Protein AF-A0A9X5B693-F1 (afdb_monomer)

Foldseek 3Di:
DDDPPDDDPVVPDDPDDPPPDPCVLVVVLVVLVVVLVVVVVVVVPDDVVCCVVVPVVVVVSVVSVVVSVCSNVVVVVVVVVVVVVCVVVVVVVVVVVVVVVVVVVVVVVVDDDDDDDDDDDDDDDDDPPPADDLVNLCVLLVHDPPDDLVSLVVSLVVVLVCQPVVNVHDPVSNVSSVRSSVNNVVVVD

Radius of gyration: 33.6 Å; Cα contacts (8 Å, |Δi|>4): 85; chains: 1; bounding box: 75×39×112 Å

Sequence (189 aa):
MADWVGLPRSVLRPPVWPQNGNPMHLILGLVLTVLLFLLLRQWARLDPAEKRKGLFWGVAVAVGALCTLLVVTGRLHVIGGLLAALVPFAHRGWRAFQLWLLWRRIRNAGGGADSGQEYDSGQQAPPSSGRMDPEQARDVLNLPVDAGRDEIVKAHRRLIQKVHPDHGGSDELAARVNEAKEVLLKTLR

Structure (mmCIF, N/CA/C/O backbone):
data_AF-A0A9X5B693-F1
#
_entry.id   AF-A0A9X5B693-F1
#
loop_
_atom_site.group_PDB
_atom_site.id
_atom_site.type_symbol
_atom_site.label_atom_id
_atom_site.label_alt_id
_atom_site.label_comp_id
_atom_site.label_asym_id
_atom_site.label_entity_id
_atom_site.label_seq_id
_atom_site.pdbx_PDB_ins_code
_atom_site.Cartn_x
_atom_site.Cartn_y
_atom_site.Cartn_z
_atom_site.occupancy
_atom_site.B_iso_or_equiv
_atom_site.auth_seq_id
_atom_site.auth_comp_id
_atom_site.auth_asym_id
_atom_site.auth_atom_id
_atom_site.pdbx_PDB_model_num
ATOM 1 N N . MET A 1 1 ? 34.858 -11.257 -83.495 1.00 44.56 1 MET A N 1
ATOM 2 C CA . MET A 1 1 ? 34.836 -12.078 -82.267 1.00 44.56 1 MET A CA 1
ATOM 3 C C . MET A 1 1 ? 35.884 -11.482 -81.349 1.00 44.56 1 MET A C 1
ATOM 5 O O . MET A 1 1 ? 37.052 -11.580 -81.676 1.00 44.56 1 MET A O 1
ATOM 9 N N . ALA A 1 2 ? 35.459 -10.703 -80.353 1.00 49.5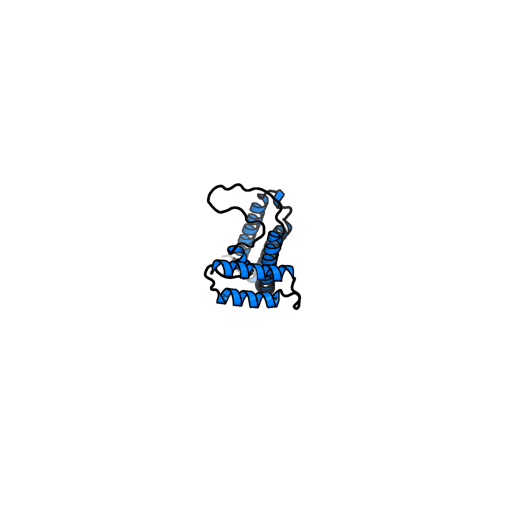6 2 ALA A N 1
ATOM 10 C CA . ALA A 1 2 ? 36.353 -10.009 -79.428 1.00 49.56 2 ALA A CA 1
ATOM 11 C C . ALA A 1 2 ? 36.372 -10.765 -78.098 1.00 49.56 2 ALA A C 1
ATOM 13 O O . ALA A 1 2 ? 35.317 -11.090 -77.550 1.00 49.56 2 ALA A O 1
ATOM 14 N N . ASP A 1 3 ? 37.578 -11.049 -77.626 1.00 50.94 3 ASP A N 1
ATOM 15 C CA . ASP A 1 3 ? 37.864 -11.856 -76.451 1.00 50.94 3 ASP A CA 1
ATOM 16 C C . ASP A 1 3 ? 37.601 -11.041 -75.176 1.00 50.94 3 ASP A C 1
ATOM 18 O O . ASP A 1 3 ? 38.427 -10.255 -74.722 1.00 50.94 3 ASP A O 1
ATOM 22 N N . TRP A 1 4 ? 36.423 -11.227 -74.579 1.00 54.75 4 TRP A N 1
ATOM 23 C CA . TRP A 1 4 ? 36.014 -10.601 -73.311 1.00 54.75 4 TRP A CA 1
ATOM 24 C C . TRP A 1 4 ? 36.562 -11.320 -72.058 1.00 54.75 4 TRP A C 1
ATOM 26 O O . TRP A 1 4 ? 36.020 -11.179 -70.962 1.00 54.75 4 TRP A O 1
ATOM 36 N N . VAL A 1 5 ? 37.628 -12.117 -72.182 1.00 64.69 5 VAL A N 1
ATOM 37 C CA . VAL A 1 5 ? 38.104 -13.021 -71.117 1.00 64.69 5 VAL A CA 1
ATOM 38 C C . VAL A 1 5 ? 39.459 -12.554 -70.584 1.00 64.69 5 VAL A C 1
ATOM 40 O O . VAL A 1 5 ? 40.496 -13.133 -70.884 1.00 64.69 5 VAL A O 1
ATOM 43 N N . GLY A 1 6 ? 39.453 -11.483 -69.787 1.00 67.81 6 GLY A N 1
ATOM 44 C CA . GLY A 1 6 ? 40.683 -10.940 -69.191 1.00 67.81 6 GLY A CA 1
ATOM 45 C C . GLY A 1 6 ? 40.538 -10.288 -67.816 1.00 67.81 6 GLY A C 1
ATOM 46 O O . GLY A 1 6 ? 41.528 -9.806 -67.275 1.00 67.81 6 GLY A O 1
ATOM 47 N N . LEU A 1 7 ? 39.341 -10.261 -67.219 1.00 65.88 7 LEU A N 1
ATOM 48 C CA . LEU A 1 7 ? 39.163 -9.669 -65.891 1.00 65.88 7 LEU A CA 1
ATOM 49 C C . LEU A 1 7 ? 39.317 -10.733 -64.790 1.00 65.88 7 LEU A C 1
ATOM 51 O O . LEU A 1 7 ? 38.683 -11.792 -64.869 1.00 65.88 7 LEU A O 1
ATOM 55 N N . PRO A 1 8 ? 40.133 -10.482 -63.746 1.00 65.56 8 PRO A N 1
ATOM 56 C CA . PRO A 1 8 ? 40.279 -11.409 -62.635 1.00 65.56 8 PRO A CA 1
ATOM 57 C C . PRO A 1 8 ? 38.924 -11.599 -61.942 1.00 65.56 8 PRO A C 1
ATOM 59 O O . PRO A 1 8 ? 38.253 -10.637 -61.564 1.00 65.56 8 PRO A O 1
ATOM 62 N N . ARG A 1 9 ? 38.524 -12.863 -61.742 1.00 61.50 9 ARG A N 1
ATOM 63 C CA . ARG A 1 9 ? 37.230 -13.267 -61.145 1.00 61.50 9 ARG A CA 1
ATOM 64 C C . ARG A 1 9 ? 36.970 -12.689 -59.741 1.00 61.50 9 ARG A C 1
ATOM 66 O O . ARG A 1 9 ? 35.868 -12.821 -59.221 1.00 61.50 9 ARG A O 1
ATOM 73 N N . SER A 1 10 ? 37.959 -12.048 -59.121 1.00 63.62 10 SER A N 1
ATOM 74 C CA . SER A 1 10 ? 37.833 -11.346 -57.843 1.00 63.62 10 SER A CA 1
ATOM 75 C C . SER A 1 10 ? 36.996 -10.065 -57.914 1.00 63.62 10 SER A C 1
ATOM 77 O O . SER A 1 10 ? 36.488 -9.647 -56.877 1.00 63.62 10 SER A O 1
ATOM 79 N N . VAL A 1 11 ? 36.814 -9.467 -59.098 1.00 63.94 11 VAL A N 1
ATOM 80 C CA . VAL A 1 11 ? 36.101 -8.184 -59.269 1.00 63.94 11 VAL A CA 1
ATOM 81 C C . VAL A 1 11 ? 34.573 -8.357 -59.324 1.00 63.94 11 VAL A C 1
ATOM 83 O O . VAL A 1 11 ? 33.837 -7.416 -59.053 1.00 63.94 11 VAL A O 1
ATOM 86 N N . LEU A 1 12 ? 34.072 -9.568 -59.590 1.00 67.50 12 LEU A N 1
ATOM 87 C CA . LEU A 1 12 ? 32.635 -9.863 -59.721 1.00 67.50 12 LEU A CA 1
ATOM 88 C C . LEU A 1 12 ? 32.006 -10.456 -58.448 1.00 67.50 12 LEU A C 1
ATOM 90 O O . LEU A 1 12 ? 31.060 -11.239 -58.534 1.00 67.50 12 LEU A O 1
ATOM 94 N N . ARG A 1 13 ? 32.513 -10.130 -57.252 1.00 68.69 13 ARG A N 1
ATOM 95 C CA . ARG A 1 13 ? 31.787 -10.490 -56.024 1.00 68.69 13 ARG A CA 1
ATOM 96 C C . ARG A 1 13 ? 30.722 -9.426 -55.753 1.00 68.69 13 ARG A C 1
ATOM 98 O O . ARG A 1 13 ? 31.098 -8.276 -55.523 1.00 68.69 13 ARG A O 1
ATOM 105 N N . PRO A 1 14 ? 29.420 -9.765 -55.767 1.00 72.38 14 PRO A N 1
ATOM 106 C CA . PRO A 1 14 ? 28.399 -8.816 -55.350 1.00 72.38 14 PRO A CA 1
ATOM 107 C C . PRO A 1 14 ? 28.660 -8.391 -53.895 1.00 72.38 14 PRO A C 1
ATOM 109 O O . PRO A 1 14 ? 29.156 -9.204 -53.105 1.00 72.38 14 PRO A O 1
ATOM 112 N N . PRO A 1 15 ? 28.350 -7.137 -53.522 1.00 74.00 15 PRO A N 1
ATOM 113 C CA . PRO A 1 15 ? 28.493 -6.685 -52.145 1.00 74.00 15 PRO A CA 1
ATOM 114 C C . PRO A 1 15 ? 27.651 -7.578 -51.226 1.00 74.00 15 PRO A C 1
ATOM 116 O O . PRO A 1 15 ? 26.437 -7.699 -51.390 1.00 74.00 15 PRO A O 1
ATOM 119 N N . VAL A 1 16 ? 28.313 -8.239 -50.274 1.00 68.81 16 VAL A N 1
ATOM 120 C CA . VAL A 1 16 ? 27.661 -9.076 -49.262 1.00 68.81 16 VAL A CA 1
ATOM 121 C C . VAL A 1 16 ? 27.072 -8.134 -48.217 1.00 68.81 16 VAL A C 1
ATOM 123 O O . VAL A 1 16 ? 27.781 -7.636 -47.344 1.00 68.81 16 VAL A O 1
ATOM 126 N N . TRP A 1 17 ? 25.783 -7.822 -48.343 1.00 61.44 17 TRP A N 1
ATOM 127 C CA . TRP A 1 17 ? 25.080 -7.044 -47.329 1.00 61.44 17 TRP A CA 1
ATOM 128 C C . TRP A 1 17 ? 25.024 -7.859 -46.029 1.00 61.44 17 TRP A C 1
ATOM 130 O O . TRP A 1 17 ? 24.651 -9.034 -46.076 1.00 61.44 17 TRP A O 1
ATOM 140 N N . PRO A 1 18 ? 25.394 -7.286 -44.871 1.00 62.03 18 PRO A N 1
ATOM 141 C CA . PRO A 1 18 ? 25.328 -7.995 -43.601 1.00 62.03 18 PRO A CA 1
ATOM 142 C C . PRO A 1 18 ? 23.874 -8.389 -43.310 1.00 62.03 18 PRO A C 1
ATOM 144 O O . PRO A 1 18 ? 23.033 -7.546 -43.017 1.00 62.03 18 PRO A O 1
ATOM 147 N N . GLN A 1 19 ? 23.577 -9.686 -43.387 1.00 61.31 19 GLN A N 1
ATOM 148 C CA . GLN A 1 19 ? 22.233 -10.258 -43.227 1.00 61.31 19 GLN A CA 1
ATOM 149 C C . GLN A 1 19 ? 21.885 -10.540 -41.748 1.00 61.31 19 GLN A C 1
ATOM 151 O O . GLN A 1 19 ? 20.956 -11.281 -41.446 1.00 61.31 19 GLN A O 1
ATOM 156 N N . ASN A 1 20 ? 22.643 -9.952 -40.814 1.00 52.09 20 ASN A N 1
ATOM 157 C CA . ASN A 1 20 ? 22.688 -10.352 -39.401 1.00 52.09 20 ASN A CA 1
ATOM 158 C C . ASN A 1 20 ? 21.930 -9.393 -38.465 1.00 52.09 20 ASN A C 1
ATOM 160 O O . ASN A 1 20 ? 22.192 -9.365 -37.265 1.00 52.09 20 ASN A O 1
ATOM 164 N N . GLY A 1 21 ? 21.021 -8.577 -38.993 1.00 58.94 21 GLY A N 1
ATOM 165 C CA . GLY A 1 21 ? 20.055 -7.837 -38.185 1.00 58.94 21 GLY A CA 1
ATOM 166 C C . GLY A 1 21 ? 18.678 -8.417 -38.452 1.00 58.94 21 GLY A C 1
ATOM 167 O O . GLY A 1 21 ? 18.158 -8.221 -39.548 1.00 58.94 21 GLY A O 1
ATOM 168 N N . ASN A 1 22 ? 18.075 -9.134 -37.497 1.00 68.25 22 ASN A N 1
ATOM 169 C CA . ASN A 1 22 ? 16.685 -9.554 -37.665 1.00 68.25 22 ASN A CA 1
ATOM 170 C C . ASN A 1 22 ? 15.841 -8.271 -37.796 1.00 68.25 22 ASN A C 1
ATOM 172 O O . ASN A 1 22 ? 15.755 -7.489 -36.848 1.00 68.25 22 ASN A O 1
ATOM 176 N N . PRO A 1 23 ? 15.164 -8.029 -38.928 1.00 65.25 23 PRO A N 1
ATOM 177 C CA . PRO A 1 23 ? 14.451 -6.768 -39.164 1.00 65.25 23 PRO A CA 1
ATOM 178 C C . PRO A 1 23 ? 13.359 -6.501 -38.114 1.00 65.25 23 PRO A C 1
ATOM 180 O O . PRO A 1 23 ? 12.937 -5.366 -37.910 1.00 65.25 23 PRO A O 1
ATOM 183 N N . MET A 1 24 ? 12.955 -7.540 -37.378 1.00 68.06 24 MET A N 1
ATOM 184 C CA . MET A 1 24 ? 12.029 -7.462 -36.255 1.00 68.06 24 MET A CA 1
ATOM 185 C C . MET A 1 24 ? 12.467 -6.496 -35.147 1.00 68.06 24 MET A C 1
ATOM 187 O O . MET A 1 24 ? 11.608 -5.816 -34.596 1.00 68.06 24 MET A O 1
ATOM 191 N N . HIS A 1 25 ? 13.762 -6.365 -34.831 1.00 67.94 25 HIS A N 1
ATOM 192 C CA . HIS A 1 25 ? 14.193 -5.398 -33.807 1.00 67.94 25 HIS A CA 1
ATOM 193 C C . HIS A 1 25 ? 14.132 -3.948 -34.294 1.00 67.94 25 HIS A C 1
ATOM 195 O O . HIS A 1 25 ? 13.891 -3.054 -33.486 1.00 67.94 25 HIS A O 1
ATOM 201 N N . LEU A 1 26 ? 14.281 -3.710 -35.601 1.00 72.00 26 LEU A N 1
ATOM 202 C CA . LEU A 1 26 ? 14.110 -2.378 -36.189 1.00 72.00 26 LEU A CA 1
ATOM 203 C C . LEU A 1 26 ? 12.641 -1.947 -36.139 1.00 72.00 26 LEU A C 1
ATOM 205 O O . LEU A 1 26 ? 12.342 -0.816 -35.765 1.00 72.00 26 LEU A O 1
ATOM 209 N N . ILE A 1 27 ? 11.725 -2.872 -36.438 1.00 77.50 27 ILE A N 1
ATOM 210 C CA . ILE A 1 27 ? 10.280 -2.633 -36.345 1.00 77.50 27 ILE A CA 1
ATOM 211 C C . ILE A 1 27 ? 9.874 -2.416 -34.884 1.00 77.50 27 ILE A C 1
ATOM 213 O O . ILE A 1 27 ? 9.169 -1.457 -34.580 1.00 77.50 27 ILE A O 1
ATOM 217 N N . LEU A 1 28 ? 10.358 -3.256 -33.963 1.00 69.44 28 LEU A N 1
ATOM 218 C CA . LEU A 1 28 ? 10.063 -3.126 -32.535 1.00 69.44 28 LEU A CA 1
ATOM 219 C C . LEU A 1 28 ? 10.605 -1.808 -31.964 1.00 69.44 28 LEU A C 1
ATOM 221 O O . LEU A 1 28 ? 9.896 -1.129 -31.225 1.00 69.44 28 LEU A O 1
ATOM 225 N N . GLY A 1 29 ? 11.826 -1.421 -32.348 1.00 70.50 29 GLY A N 1
ATOM 226 C CA . GLY A 1 29 ? 12.432 -0.143 -31.979 1.00 70.50 29 GLY A CA 1
ATOM 227 C C . GLY A 1 29 ? 11.610 1.043 -32.480 1.00 70.50 29 GLY A C 1
ATOM 228 O O . GLY A 1 29 ? 11.259 1.911 -31.686 1.00 70.50 29 GLY A O 1
ATOM 229 N N . LEU A 1 30 ? 11.220 1.035 -33.759 1.00 81.25 30 LEU A N 1
ATOM 230 C CA . LEU A 1 30 ? 10.390 2.080 -34.361 1.00 81.25 30 LEU A CA 1
ATOM 231 C C . LEU A 1 30 ? 9.031 2.209 -33.659 1.00 81.25 30 LEU A C 1
ATOM 233 O O . LEU A 1 30 ? 8.621 3.316 -33.312 1.00 81.25 30 LEU A O 1
ATOM 237 N N . VAL A 1 31 ? 8.349 1.089 -33.407 1.00 78.31 31 VAL A N 1
ATOM 238 C CA . VAL A 1 31 ? 7.054 1.066 -32.709 1.00 78.31 31 VAL A CA 1
ATOM 239 C C . VAL A 1 31 ? 7.186 1.638 -31.298 1.00 78.31 31 VAL A C 1
ATOM 241 O O . VAL A 1 31 ? 6.355 2.450 -30.894 1.00 78.31 31 VAL A O 1
ATOM 244 N N . LEU A 1 32 ? 8.243 1.287 -30.562 1.00 71.25 32 LEU A N 1
ATOM 245 C CA . LEU A 1 32 ? 8.476 1.813 -29.216 1.00 71.25 32 LEU A CA 1
ATOM 246 C C . LEU A 1 32 ? 8.811 3.309 -29.225 1.00 71.25 32 LEU A C 1
ATOM 248 O O . LEU A 1 32 ? 8.329 4.046 -28.369 1.00 71.25 32 LEU A O 1
ATOM 252 N N . THR A 1 33 ? 9.593 3.776 -30.201 1.00 74.94 33 THR A N 1
ATOM 253 C CA . THR A 1 33 ? 9.884 5.205 -30.379 1.00 74.94 33 THR A CA 1
ATOM 254 C C . THR A 1 33 ? 8.610 5.992 -30.674 1.00 74.94 33 THR A C 1
ATOM 256 O O . THR A 1 33 ? 8.391 7.044 -30.076 1.00 74.94 33 THR A O 1
ATOM 259 N N . VAL A 1 34 ? 7.737 5.472 -31.541 1.00 80.50 34 VAL A N 1
ATOM 260 C CA . VAL A 1 34 ? 6.431 6.082 -31.823 1.00 80.50 34 VAL A CA 1
ATOM 261 C C . VAL A 1 34 ? 5.549 6.075 -30.572 1.00 80.50 34 VAL A C 1
ATOM 263 O O . VAL A 1 34 ? 4.935 7.092 -30.263 1.00 80.50 34 VAL A O 1
ATOM 266 N N . LEU A 1 35 ? 5.530 4.986 -29.799 1.00 74.25 35 LEU A N 1
ATOM 267 C CA . LEU A 1 35 ? 4.770 4.892 -28.548 1.00 74.25 35 LEU A CA 1
ATOM 268 C C . LEU A 1 35 ? 5.262 5.904 -27.498 1.00 74.25 35 LEU A C 1
ATOM 270 O O . LEU A 1 35 ? 4.452 6.608 -26.897 1.00 74.25 35 LEU A O 1
ATOM 274 N N . LEU A 1 36 ? 6.581 6.030 -27.319 1.00 73.94 36 LEU A N 1
ATOM 275 C CA . LEU A 1 36 ? 7.202 7.019 -26.435 1.00 73.94 36 LEU A CA 1
ATOM 276 C C . LEU A 1 36 ? 6.879 8.446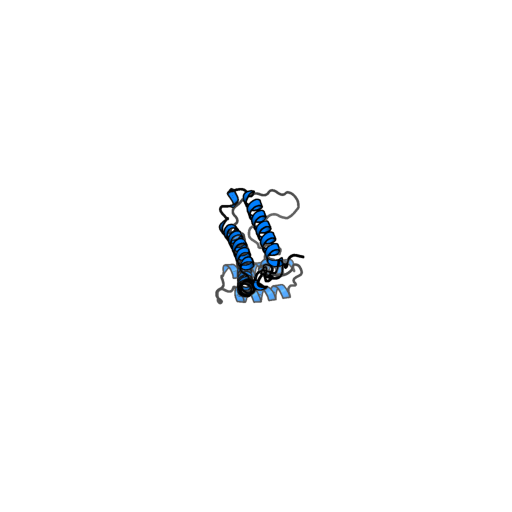 -26.890 1.00 73.94 36 LEU A C 1
ATOM 278 O O . LEU A 1 36 ? 6.521 9.292 -26.072 1.00 73.94 36 LEU A O 1
ATOM 282 N N . PHE A 1 37 ? 6.954 8.710 -28.195 1.00 80.38 37 PHE A N 1
ATOM 283 C CA . PHE A 1 37 ? 6.592 10.000 -28.775 1.00 80.38 37 PHE A CA 1
ATOM 284 C C . PHE A 1 37 ? 5.114 10.339 -28.543 1.00 80.38 37 PHE A C 1
ATOM 286 O O . PHE A 1 37 ? 4.796 11.475 -28.193 1.00 80.38 37 PHE A O 1
ATOM 293 N N . LEU A 1 38 ? 4.204 9.371 -28.682 1.00 79.50 38 LEU A N 1
ATOM 294 C CA . LEU A 1 38 ? 2.778 9.566 -28.405 1.00 79.50 38 LEU A CA 1
ATOM 295 C C . LEU A 1 38 ? 2.514 9.819 -26.917 1.00 79.50 38 LEU A C 1
ATOM 297 O O . LEU A 1 38 ? 1.757 10.734 -26.598 1.00 79.50 38 LEU A O 1
ATOM 301 N N . LEU A 1 39 ? 3.187 9.092 -26.022 1.00 67.88 39 LEU A N 1
ATOM 302 C CA . LEU A 1 39 ? 3.147 9.319 -24.574 1.00 67.88 39 LEU A CA 1
ATOM 303 C C . LEU A 1 39 ? 3.610 10.734 -24.215 1.00 67.88 39 LEU A C 1
ATOM 305 O O . LEU A 1 39 ? 2.888 11.451 -23.526 1.00 67.88 39 LEU A O 1
ATOM 309 N N . LEU A 1 40 ? 4.754 11.175 -24.746 1.00 68.31 40 LEU A N 1
ATOM 310 C CA . LEU A 1 40 ? 5.271 12.538 -24.576 1.00 68.31 40 LEU A CA 1
ATOM 311 C C . LEU A 1 40 ? 4.313 13.593 -25.141 1.00 68.31 40 LEU A C 1
ATOM 313 O O . LEU A 1 40 ? 4.067 14.622 -24.511 1.00 68.31 40 LEU A O 1
ATOM 317 N N . ARG A 1 41 ? 3.737 13.334 -26.318 1.00 74.75 41 ARG A N 1
ATOM 318 C CA . ARG A 1 41 ? 2.786 14.237 -26.976 1.00 74.75 41 ARG A CA 1
ATOM 319 C C . ARG A 1 41 ? 1.476 14.356 -26.205 1.00 74.75 41 ARG A C 1
ATOM 321 O O . ARG A 1 41 ? 0.892 15.436 -26.187 1.00 74.75 41 ARG A O 1
ATOM 328 N N . GLN A 1 42 ? 0.997 13.275 -25.599 1.00 67.75 42 GLN A N 1
ATOM 329 C CA . GLN A 1 42 ? -0.184 13.293 -24.738 1.00 67.75 42 GLN A CA 1
ATOM 330 C C . GLN A 1 42 ? 0.122 14.033 -23.432 1.00 67.75 42 GLN A C 1
ATOM 332 O O . GLN A 1 42 ? -0.701 14.814 -22.963 1.00 67.75 42 GLN A O 1
ATOM 337 N N . TRP A 1 43 ? 1.350 13.895 -22.927 1.00 59.41 43 TRP A N 1
ATOM 338 C CA . TRP A 1 43 ? 1.850 14.624 -21.765 1.00 59.41 43 TRP A CA 1
ATOM 339 C C . TRP A 1 43 ? 1.968 16.133 -21.970 1.00 59.41 43 TRP A C 1
ATOM 341 O O . TRP A 1 43 ? 1.643 16.917 -21.080 1.00 59.41 43 TRP A O 1
ATOM 351 N N . ALA A 1 44 ? 2.373 16.562 -23.164 1.00 62.97 44 ALA A N 1
ATOM 352 C CA . ALA A 1 44 ? 2.445 17.975 -23.518 1.00 62.97 44 ALA A CA 1
ATOM 353 C C . ALA A 1 44 ? 1.073 18.676 -23.495 1.00 62.97 44 ALA A C 1
ATOM 355 O O . ALA A 1 44 ? 1.030 19.897 -23.366 1.00 62.97 44 ALA A O 1
ATOM 356 N N . ARG A 1 45 ? -0.032 17.919 -23.586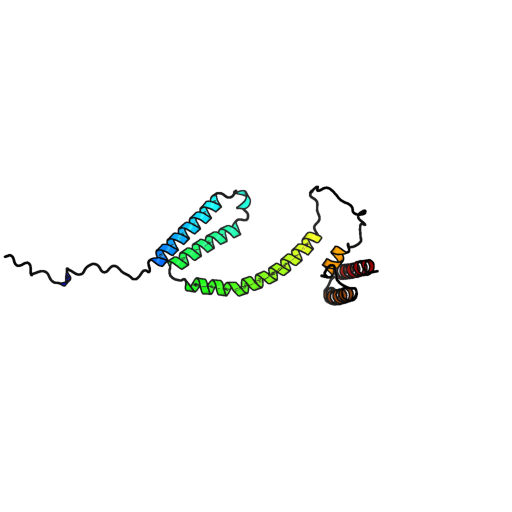 1.00 62.94 45 ARG A N 1
ATOM 357 C CA . ARG A 1 45 ? -1.406 18.443 -23.540 1.00 62.94 45 ARG A CA 1
ATOM 358 C C . ARG A 1 45 ? -2.004 18.507 -22.131 1.00 62.94 45 ARG A C 1
ATOM 360 O O . ARG A 1 45 ? -3.106 19.022 -21.996 1.00 62.94 45 ARG A O 1
ATOM 367 N N . LEU A 1 46 ? -1.323 17.982 -21.108 1.00 55.00 46 LEU A N 1
ATOM 368 C CA . LEU A 1 46 ? -1.794 18.032 -19.720 1.00 55.00 46 LEU A CA 1
ATOM 369 C C . LEU A 1 46 ? -1.397 19.368 -19.065 1.00 55.00 46 LEU A C 1
ATOM 371 O O . LEU A 1 46 ? -0.255 19.827 -19.203 1.00 55.00 46 LEU A O 1
ATOM 375 N N . ASP A 1 47 ? -2.354 19.983 -18.366 1.00 54.09 47 ASP A N 1
ATOM 376 C CA . ASP A 1 47 ? -2.256 21.307 -17.744 1.00 54.09 47 ASP A CA 1
ATOM 377 C C . ASP A 1 47 ? -1.013 21.461 -16.835 1.00 54.09 47 ASP A C 1
ATOM 379 O O . ASP A 1 47 ? -0.685 20.568 -16.042 1.00 54.09 47 ASP A O 1
ATOM 383 N N . PRO A 1 48 ? -0.293 22.601 -16.894 1.00 57.53 48 PRO A N 1
ATOM 384 C CA . PRO A 1 48 ? 0.950 22.819 -16.152 1.00 57.53 48 PRO A CA 1
ATOM 385 C C . PRO A 1 48 ? 0.793 22.836 -14.621 1.00 57.53 48 PRO A C 1
ATOM 387 O O . PRO A 1 48 ? 1.795 22.718 -13.915 1.00 57.53 48 PRO A O 1
ATOM 390 N N . ALA A 1 49 ? -0.433 22.920 -14.097 1.00 55.78 49 ALA A N 1
ATOM 391 C CA . ALA A 1 49 ? -0.712 22.888 -12.662 1.00 55.78 49 ALA A CA 1
ATOM 392 C C . ALA A 1 49 ? -0.460 21.505 -12.015 1.00 55.78 49 ALA A C 1
ATOM 394 O O . ALA A 1 49 ? -0.032 21.445 -10.860 1.00 55.78 49 ALA A O 1
ATOM 395 N N . GLU A 1 50 ? -0.612 20.393 -12.748 1.00 57.19 50 GLU A N 1
ATOM 396 C CA . GLU A 1 50 ? -0.290 19.043 -12.240 1.00 57.19 50 GLU A CA 1
ATOM 397 C C . GLU A 1 50 ? 1.191 18.663 -12.403 1.00 57.19 50 GLU A C 1
ATOM 399 O O . GLU A 1 50 ? 1.697 17.771 -11.711 1.00 57.19 50 GLU A O 1
ATOM 404 N N . LYS A 1 51 ? 1.940 19.394 -13.242 1.00 52.75 51 LYS A N 1
ATOM 405 C CA . LYS A 1 51 ? 3.372 19.151 -13.497 1.00 52.75 51 LYS A CA 1
ATOM 406 C C . LYS A 1 51 ? 4.251 19.348 -12.257 1.00 52.75 51 LYS A C 1
ATOM 408 O O . LYS A 1 51 ? 5.350 18.803 -12.206 1.00 52.75 51 LYS A O 1
ATOM 413 N N . ARG A 1 52 ? 3.776 20.042 -11.211 1.00 50.41 52 ARG A N 1
ATOM 414 C CA . ARG A 1 52 ? 4.512 20.210 -9.937 1.00 50.41 52 ARG A CA 1
ATOM 415 C C . ARG A 1 52 ? 4.557 18.948 -9.066 1.00 50.41 52 ARG A C 1
ATOM 417 O O . ARG A 1 52 ? 5.442 18.838 -8.226 1.00 50.41 52 ARG A O 1
ATOM 424 N N . LYS A 1 53 ? 3.688 17.958 -9.311 1.00 54.00 53 LYS A N 1
ATOM 425 C CA . LYS A 1 53 ? 3.835 16.579 -8.789 1.00 54.00 53 LYS A CA 1
ATOM 426 C C . LYS A 1 53 ? 4.693 15.695 -9.724 1.00 54.00 53 LYS A C 1
ATOM 428 O O . LYS A 1 53 ? 4.772 14.481 -9.550 1.00 54.00 53 LYS A O 1
ATOM 433 N N . GLY A 1 54 ? 5.342 16.303 -10.723 1.00 53.38 54 GLY A N 1
ATOM 434 C CA . GLY A 1 54 ? 5.903 15.683 -11.928 1.00 53.38 54 GLY A CA 1
ATOM 435 C C . GLY A 1 54 ? 7.241 14.960 -11.799 1.00 53.38 54 GLY A C 1
ATOM 436 O O . GLY A 1 54 ? 7.807 14.595 -12.826 1.00 53.38 54 GLY A O 1
ATOM 437 N N . LEU A 1 55 ? 7.736 14.686 -10.587 1.00 60.44 55 LEU A N 1
ATOM 438 C CA . LEU A 1 55 ? 8.892 13.794 -10.435 1.00 60.44 55 LEU A CA 1
ATOM 439 C C . LEU A 1 55 ? 8.522 12.359 -10.830 1.00 60.44 55 LEU A C 1
ATOM 441 O O . LEU A 1 55 ? 9.262 11.708 -11.556 1.00 60.44 55 LEU A O 1
ATOM 445 N N . PHE A 1 56 ? 7.342 11.890 -10.415 1.00 54.41 56 PHE A N 1
ATOM 446 C CA . PHE A 1 56 ? 6.877 10.533 -10.713 1.00 54.41 56 PHE A CA 1
ATOM 447 C C . PHE A 1 56 ? 6.733 10.288 -12.219 1.00 54.41 56 PHE A C 1
ATOM 449 O O . PHE A 1 56 ? 7.178 9.273 -12.749 1.00 54.41 56 PHE A O 1
ATOM 456 N N . TRP A 1 57 ? 6.157 11.253 -12.928 1.00 59.06 57 TRP A N 1
ATOM 457 C CA . TRP A 1 57 ? 5.978 11.148 -14.369 1.00 59.06 57 TRP A CA 1
ATOM 458 C C . TRP A 1 57 ? 7.259 11.416 -15.164 1.00 59.06 57 TRP A C 1
ATOM 460 O O . TRP A 1 57 ? 7.475 10.764 -16.183 1.00 59.06 57 TRP A O 1
ATOM 470 N N . GLY A 1 58 ? 8.146 12.293 -14.680 1.00 68.25 58 GLY A N 1
ATOM 471 C CA . GLY A 1 58 ? 9.496 12.426 -15.232 1.00 68.25 58 GLY A CA 1
ATOM 472 C C . GLY A 1 58 ? 10.279 11.112 -15.135 1.00 68.25 58 GLY A C 1
ATOM 473 O O . GLY A 1 58 ? 10.906 10.698 -16.108 1.00 68.25 58 GLY A O 1
ATOM 474 N N . VAL A 1 59 ? 10.158 10.403 -14.005 1.00 71.62 59 VAL A N 1
ATOM 475 C CA . VAL A 1 59 ? 10.717 9.054 -13.822 1.00 71.62 59 VAL A CA 1
ATOM 476 C C . VAL A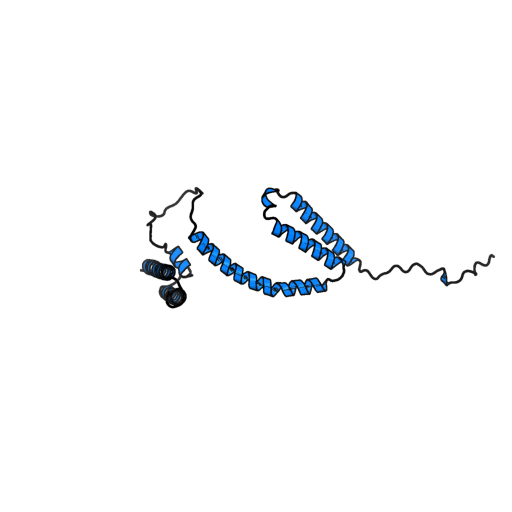 1 59 ? 10.076 8.057 -14.788 1.00 71.62 59 VAL A C 1
ATOM 478 O O . VAL A 1 59 ? 10.801 7.304 -15.428 1.00 71.62 59 VAL A O 1
ATOM 481 N N . ALA A 1 60 ? 8.753 8.072 -14.967 1.00 69.12 60 ALA A N 1
ATOM 482 C CA . ALA A 1 60 ? 8.075 7.170 -15.902 1.00 69.12 60 ALA A CA 1
ATOM 483 C C . ALA A 1 60 ? 8.556 7.351 -17.355 1.00 69.12 60 ALA A C 1
ATOM 485 O O . ALA A 1 60 ? 8.827 6.372 -18.053 1.00 69.12 60 ALA A O 1
ATOM 486 N N . VAL A 1 61 ? 8.730 8.599 -17.795 1.00 72.31 61 VAL A N 1
ATOM 487 C CA . VAL A 1 61 ? 9.257 8.926 -19.128 1.00 72.31 61 VAL A CA 1
ATOM 488 C C . VAL A 1 61 ? 10.723 8.511 -19.266 1.00 72.31 61 VAL A C 1
ATOM 490 O O . VAL A 1 61 ? 11.094 7.899 -20.268 1.00 72.31 61 VAL A O 1
ATOM 493 N N . ALA A 1 62 ? 11.553 8.793 -18.258 1.00 73.50 62 ALA A N 1
ATOM 494 C CA . ALA A 1 62 ? 12.962 8.404 -18.251 1.00 73.50 62 ALA A CA 1
ATOM 495 C C . ALA A 1 62 ? 13.136 6.876 -18.290 1.00 73.50 62 ALA A C 1
ATOM 497 O O . ALA A 1 62 ? 13.972 6.369 -19.036 1.00 73.50 62 ALA A O 1
ATOM 498 N N . VAL A 1 63 ? 12.306 6.136 -17.547 1.00 75.38 63 VAL A N 1
ATOM 499 C CA . VAL A 1 63 ? 12.270 4.667 -17.569 1.00 75.38 63 VAL A CA 1
ATOM 500 C C . VAL A 1 63 ? 11.846 4.158 -18.946 1.00 75.38 63 VAL A C 1
ATOM 502 O O . VAL A 1 63 ? 12.504 3.272 -19.486 1.00 75.38 63 VAL A O 1
ATOM 505 N N . GLY A 1 64 ? 10.819 4.748 -19.566 1.00 75.81 64 GLY A N 1
ATOM 506 C CA . GLY A 1 64 ? 10.403 4.396 -20.929 1.00 75.81 64 GLY A CA 1
ATOM 507 C C . GLY A 1 64 ? 11.507 4.615 -21.973 1.00 75.81 64 GLY A C 1
ATOM 508 O O . GLY A 1 64 ? 11.767 3.742 -22.806 1.00 75.81 64 GLY A O 1
ATOM 509 N N . ALA A 1 65 ? 12.216 5.744 -21.896 1.00 74.94 65 ALA A N 1
ATOM 510 C CA . ALA A 1 65 ? 13.353 6.039 -22.767 1.00 74.94 65 ALA A CA 1
ATOM 511 C C . ALA A 1 65 ? 14.521 5.059 -22.547 1.00 74.94 65 ALA A C 1
ATOM 513 O O . ALA A 1 65 ? 15.086 4.544 -23.513 1.00 74.94 65 ALA A O 1
ATOM 514 N N . LEU A 1 66 ? 14.835 4.736 -21.287 1.00 75.69 66 LEU A N 1
ATOM 515 C CA . LEU A 1 66 ? 15.869 3.765 -20.928 1.00 75.69 66 LEU A CA 1
ATOM 516 C C . LEU A 1 66 ? 15.521 2.360 -21.442 1.00 75.69 66 LEU A C 1
ATOM 518 O O . LEU A 1 66 ? 16.360 1.714 -22.065 1.00 75.69 66 LEU A O 1
ATOM 522 N N . CYS A 1 67 ? 14.278 1.908 -21.268 1.00 72.56 67 CYS A N 1
ATOM 523 C CA . CYS A 1 67 ? 13.805 0.635 -21.816 1.00 72.56 67 CYS A CA 1
ATOM 524 C C . CYS A 1 67 ? 13.939 0.588 -23.343 1.00 72.56 67 CYS A C 1
ATOM 526 O O . CYS A 1 67 ? 14.414 -0.411 -23.880 1.00 72.56 67 CYS A O 1
ATOM 528 N N . THR A 1 68 ? 13.596 1.677 -24.035 1.00 69.81 68 THR A N 1
ATOM 529 C CA . THR A 1 68 ? 13.765 1.787 -25.494 1.00 69.81 68 THR A CA 1
ATOM 530 C C . THR A 1 68 ? 15.232 1.622 -25.898 1.00 69.81 68 THR A C 1
ATOM 532 O O . THR A 1 68 ? 15.547 0.844 -26.796 1.00 69.81 68 THR A O 1
ATOM 535 N N . LEU A 1 69 ? 16.147 2.287 -25.189 1.00 69.88 69 LEU A N 1
ATOM 536 C CA . LEU A 1 69 ? 17.587 2.208 -25.438 1.00 69.88 69 LEU A CA 1
ATOM 537 C C . LEU A 1 69 ? 18.135 0.788 -25.194 1.00 69.88 69 LEU A C 1
ATOM 539 O O . LEU A 1 69 ? 18.924 0.280 -25.994 1.00 69.88 69 LEU A O 1
ATOM 543 N N . LEU A 1 70 ? 17.687 0.103 -24.136 1.00 68.19 70 LEU A N 1
ATOM 544 C CA . LEU A 1 70 ? 18.100 -1.277 -23.840 1.00 68.19 70 LEU A CA 1
ATOM 545 C C . LEU A 1 70 ? 17.613 -2.290 -24.888 1.00 68.19 70 LEU A C 1
ATOM 547 O O . LEU A 1 70 ? 18.326 -3.249 -25.192 1.00 68.19 70 LEU A O 1
ATOM 551 N N . VAL A 1 71 ? 16.423 -2.076 -25.452 1.00 71.19 71 VAL A N 1
ATOM 552 C CA . VAL A 1 71 ? 15.888 -2.899 -26.547 1.00 71.19 71 VAL A CA 1
ATOM 553 C C . VAL A 1 71 ? 16.707 -2.693 -27.823 1.00 71.19 71 VAL A C 1
ATOM 555 O O . VAL A 1 71 ? 17.110 -3.672 -28.448 1.00 71.19 71 VAL A O 1
ATOM 558 N N . VAL A 1 72 ? 17.024 -1.441 -28.174 1.00 70.50 72 VAL A N 1
ATOM 559 C CA . VAL A 1 72 ? 17.820 -1.105 -29.372 1.00 70.50 72 VAL A CA 1
ATOM 560 C C . VAL A 1 72 ? 19.260 -1.625 -29.272 1.00 70.50 72 VAL A C 1
ATOM 562 O O . VAL A 1 72 ? 19.829 -2.055 -30.269 1.00 70.50 72 VAL A O 1
ATOM 565 N N . THR A 1 73 ? 19.844 -1.658 -28.072 1.00 69.81 73 THR A N 1
ATOM 566 C CA . THR A 1 73 ? 21.214 -2.160 -27.838 1.00 69.81 73 THR A CA 1
ATOM 567 C C . THR A 1 73 ? 21.318 -3.690 -27.742 1.00 69.81 73 THR A C 1
ATOM 569 O O . THR A 1 73 ? 22.398 -4.214 -27.470 1.00 69.81 73 THR A O 1
ATOM 572 N N . GLY A 1 74 ? 20.225 -4.433 -27.962 1.00 64.50 74 GLY A N 1
ATOM 573 C CA . GLY A 1 74 ? 20.227 -5.903 -27.995 1.00 64.50 74 GLY A CA 1
ATOM 574 C C . GLY A 1 74 ? 20.369 -6.581 -26.625 1.00 64.50 74 GLY A C 1
ATOM 575 O O . GLY A 1 74 ? 20.521 -7.800 -26.545 1.00 64.50 74 GLY A O 1
ATOM 576 N N . ARG A 1 75 ? 20.281 -5.828 -25.521 1.00 72.25 75 ARG A N 1
ATOM 577 C CA . ARG A 1 75 ? 20.409 -6.327 -24.138 1.00 72.25 75 ARG A CA 1
ATOM 578 C C . ARG A 1 75 ? 19.059 -6.673 -23.497 1.00 72.25 75 ARG A C 1
ATOM 580 O O . ARG A 1 75 ? 18.844 -6.438 -22.310 1.00 72.25 75 ARG A O 1
ATOM 587 N N . LEU A 1 76 ? 18.162 -7.299 -24.262 1.00 59.50 76 LEU A N 1
ATOM 588 C CA . LEU A 1 76 ? 16.816 -7.715 -23.822 1.00 59.50 76 LEU A CA 1
ATOM 589 C C . LEU A 1 76 ? 16.810 -8.548 -22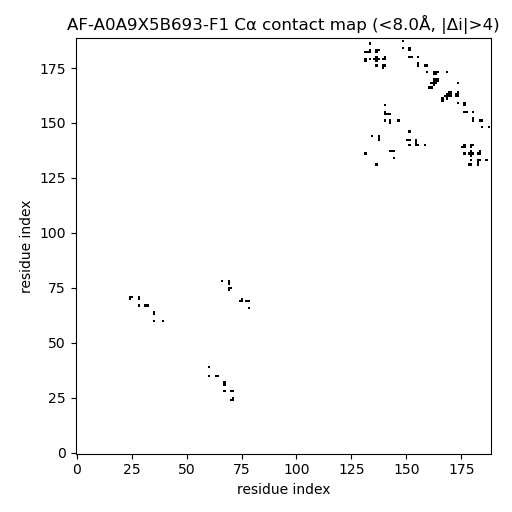.522 1.00 59.50 76 LEU A C 1
ATOM 591 O O . LEU A 1 76 ? 15.915 -8.400 -21.695 1.00 59.50 76 LEU A O 1
ATOM 595 N N . HIS A 1 77 ? 17.843 -9.360 -22.286 1.00 62.09 77 HIS A N 1
ATOM 596 C CA . HIS A 1 77 ? 17.965 -10.198 -21.085 1.00 62.09 77 HIS A CA 1
ATOM 597 C C . HIS A 1 77 ? 18.170 -9.396 -19.790 1.00 62.09 77 HIS A C 1
ATOM 599 O O . HIS A 1 77 ? 17.757 -9.833 -18.716 1.00 62.09 77 HIS A O 1
ATOM 605 N N . VAL A 1 78 ? 18.760 -8.198 -19.880 1.00 67.38 78 VAL A N 1
ATOM 606 C CA . VAL A 1 78 ? 18.962 -7.320 -18.717 1.00 67.38 78 VAL A CA 1
ATOM 607 C C . VAL A 1 78 ? 17.620 -6.793 -18.209 1.00 67.38 78 VAL A C 1
ATOM 609 O O . VAL A 1 78 ? 17.436 -6.656 -17.004 1.00 67.38 78 VAL A O 1
ATOM 612 N N . ILE A 1 79 ? 16.649 -6.579 -19.104 1.00 62.59 79 ILE A N 1
ATOM 613 C CA . ILE A 1 79 ? 15.295 -6.138 -18.746 1.00 62.59 79 ILE A CA 1
ATOM 614 C C . ILE A 1 79 ? 14.576 -7.231 -17.949 1.00 62.59 79 ILE A C 1
ATOM 616 O O . ILE A 1 79 ? 13.995 -6.931 -16.911 1.00 62.59 79 ILE A O 1
ATOM 620 N N . GLY A 1 80 ? 14.676 -8.494 -18.380 1.00 66.06 80 GLY A N 1
ATOM 621 C CA . GLY A 1 80 ? 14.112 -9.634 -17.648 1.00 66.06 80 GLY A CA 1
ATOM 622 C C . GLY A 1 80 ? 14.711 -9.794 -16.247 1.00 66.06 80 GLY A C 1
ATOM 623 O O . GLY A 1 80 ? 13.974 -9.966 -15.278 1.00 66.06 80 GLY A O 1
ATOM 624 N N . GLY A 1 81 ? 16.035 -9.651 -16.121 1.00 73.56 81 GLY A N 1
ATOM 625 C CA . GLY A 1 81 ? 16.723 -9.690 -14.826 1.00 73.56 81 GLY A CA 1
ATOM 626 C C . GLY A 1 81 ? 16.344 -8.530 -13.900 1.00 73.56 81 GLY A C 1
ATOM 627 O O . GLY A 1 81 ? 16.110 -8.740 -12.712 1.00 73.56 81 GLY A O 1
ATOM 628 N N . LEU A 1 82 ? 16.219 -7.314 -14.438 1.00 70.00 82 LEU A N 1
ATOM 629 C CA . LEU A 1 82 ? 15.850 -6.127 -13.664 1.00 70.00 82 LEU A CA 1
ATOM 630 C C . LEU A 1 82 ? 14.387 -6.182 -13.193 1.00 70.00 82 LEU A C 1
ATOM 632 O O . LEU A 1 82 ? 14.102 -5.867 -12.039 1.00 70.00 82 LEU A O 1
ATOM 636 N N . LEU A 1 83 ? 13.468 -6.643 -14.051 1.00 69.94 83 LEU A N 1
ATOM 637 C CA . LEU A 1 83 ? 12.067 -6.875 -13.687 1.00 69.94 83 LEU A CA 1
ATOM 638 C C . LEU A 1 83 ? 11.952 -7.940 -12.595 1.00 69.94 83 LEU A C 1
ATOM 640 O O . LEU A 1 83 ? 11.265 -7.710 -11.603 1.00 69.94 83 LEU A O 1
ATOM 644 N N . ALA A 1 84 ? 12.667 -9.062 -12.728 1.00 71.25 84 ALA A N 1
ATOM 645 C CA . ALA A 1 84 ? 12.691 -10.119 -11.718 1.00 71.25 84 ALA A CA 1
ATOM 646 C C . ALA A 1 84 ? 13.273 -9.635 -10.376 1.00 71.25 84 ALA A C 1
ATOM 648 O O . ALA A 1 84 ? 12.740 -9.969 -9.319 1.00 71.25 84 ALA A O 1
ATOM 649 N N . ALA A 1 85 ? 14.309 -8.791 -10.401 1.00 76.19 85 ALA A N 1
ATOM 650 C CA . ALA A 1 85 ? 14.887 -8.184 -9.201 1.00 76.19 85 ALA A CA 1
ATOM 651 C C . ALA A 1 85 ? 13.942 -7.176 -8.515 1.00 76.19 85 ALA A C 1
ATOM 653 O O . ALA A 1 85 ? 14.010 -6.988 -7.299 1.00 76.19 85 ALA A O 1
ATOM 654 N N . LEU A 1 86 ? 13.024 -6.562 -9.267 1.00 74.88 86 LEU A N 1
ATOM 655 C CA . LEU A 1 86 ? 12.006 -5.645 -8.747 1.00 74.88 86 LEU A CA 1
ATOM 656 C C . LEU A 1 86 ? 10.809 -6.363 -8.104 1.00 74.88 86 LEU A C 1
ATOM 658 O O . LEU A 1 86 ? 10.175 -5.789 -7.218 1.00 74.88 86 LEU A O 1
ATOM 662 N N . VAL A 1 87 ? 10.523 -7.618 -8.469 1.00 78.81 87 VAL A N 1
ATOM 663 C CA . VAL A 1 87 ? 9.422 -8.426 -7.901 1.00 78.81 87 VAL A CA 1
ATOM 664 C C . VAL A 1 87 ? 9.438 -8.502 -6.362 1.00 78.81 87 VAL A C 1
ATOM 666 O O . VAL A 1 87 ? 8.413 -8.184 -5.749 1.00 78.81 87 VAL A O 1
ATOM 669 N N . PRO A 1 88 ? 10.547 -8.859 -5.679 1.00 67.31 88 PRO A N 1
ATOM 670 C CA . PRO A 1 88 ? 10.560 -8.921 -4.215 1.00 67.31 88 PRO A CA 1
ATOM 671 C C . PRO A 1 88 ? 10.386 -7.543 -3.564 1.00 67.31 88 PRO A C 1
ATOM 673 O O . PRO A 1 88 ? 9.851 -7.446 -2.457 1.00 67.31 88 PRO A O 1
ATOM 676 N N . PHE A 1 89 ? 10.793 -6.470 -4.246 1.00 70.75 89 PHE A N 1
ATOM 677 C CA . PHE A 1 89 ? 10.656 -5.102 -3.751 1.00 70.75 89 PHE A CA 1
ATOM 678 C C . PHE A 1 89 ? 9.230 -4.569 -3.933 1.00 70.75 89 PHE A C 1
ATOM 680 O O . PHE A 1 89 ? 8.695 -3.940 -3.024 1.00 70.75 89 PHE A O 1
ATOM 687 N N . ALA A 1 90 ? 8.569 -4.912 -5.040 1.00 72.44 90 ALA A N 1
ATOM 688 C CA . ALA A 1 90 ? 7.151 -4.643 -5.263 1.00 72.44 90 ALA A CA 1
ATOM 689 C C . ALA A 1 90 ? 6.270 -5.399 -4.255 1.00 72.44 90 ALA A C 1
ATOM 691 O O . ALA A 1 90 ? 5.372 -4.812 -3.657 1.00 72.44 90 ALA A O 1
ATOM 692 N N . HIS A 1 91 ? 6.578 -6.670 -3.975 1.00 68.06 91 HIS A N 1
ATOM 693 C CA . HIS A 1 91 ? 5.850 -7.454 -2.974 1.00 68.06 91 HIS A CA 1
ATOM 694 C C . HIS A 1 91 ? 6.068 -6.924 -1.542 1.00 68.06 91 HIS A C 1
ATOM 696 O O . HIS A 1 91 ? 5.156 -6.926 -0.712 1.00 68.06 91 HIS A O 1
ATOM 702 N N . ARG A 1 92 ? 7.270 -6.421 -1.231 1.00 62.88 92 ARG A N 1
ATOM 703 C CA . ARG A 1 92 ? 7.576 -5.790 0.065 1.00 62.88 92 ARG A CA 1
ATOM 704 C C . ARG A 1 92 ? 6.939 -4.399 0.189 1.00 62.88 92 ARG A C 1
ATOM 706 O O . ARG A 1 92 ? 6.407 -4.071 1.248 1.00 62.88 92 ARG A O 1
ATOM 713 N N . GLY A 1 93 ? 6.893 -3.644 -0.906 1.00 73.38 93 GLY A N 1
ATOM 714 C CA . GLY A 1 93 ? 6.166 -2.382 -1.032 1.00 73.38 93 GLY A CA 1
ATOM 715 C C . GLY A 1 93 ? 4.654 -2.551 -0.893 1.00 73.38 93 GLY A C 1
ATOM 716 O O . GLY A 1 93 ? 4.025 -1.730 -0.241 1.00 73.38 93 GLY A O 1
ATOM 717 N N . TRP A 1 94 ? 4.075 -3.650 -1.392 1.00 70.94 94 TRP A N 1
ATOM 718 C CA . TRP A 1 94 ? 2.647 -3.955 -1.240 1.00 70.94 94 TRP A CA 1
ATOM 719 C C . TRP A 1 94 ? 2.245 -4.148 0.227 1.00 70.94 94 TRP A C 1
ATOM 721 O O . TRP A 1 94 ? 1.218 -3.639 0.668 1.00 70.94 94 TRP A O 1
ATOM 731 N N . ARG A 1 95 ? 3.087 -4.814 1.027 1.00 67.56 95 ARG A N 1
ATOM 732 C CA . ARG A 1 95 ? 2.854 -4.975 2.475 1.00 67.56 95 ARG A CA 1
ATOM 733 C C . ARG A 1 95 ? 2.972 -3.652 3.231 1.00 67.56 95 ARG A C 1
ATOM 735 O O . ARG A 1 95 ? 2.138 -3.356 4.082 1.00 67.56 95 ARG A O 1
ATOM 742 N N . ALA A 1 96 ? 3.965 -2.835 2.887 1.00 73.00 96 ALA A N 1
ATOM 743 C CA . ALA A 1 96 ? 4.100 -1.488 3.436 1.00 73.00 96 ALA A CA 1
ATOM 744 C C . ALA A 1 96 ? 2.937 -0.577 3.007 1.00 73.00 96 ALA A C 1
ATOM 746 O O . ALA A 1 96 ? 2.459 0.221 3.803 1.00 73.00 96 ALA A O 1
ATOM 747 N N . PHE A 1 97 ? 2.431 -0.743 1.785 1.00 73.56 97 PHE A N 1
ATOM 748 C CA . PHE A 1 97 ? 1.275 -0.029 1.256 1.00 73.56 97 PHE A CA 1
ATOM 749 C C . PHE A 1 97 ? -0.023 -0.427 1.967 1.00 73.56 97 PHE A C 1
ATOM 751 O O . PHE A 1 97 ? -0.827 0.444 2.279 1.00 73.56 97 PHE A O 1
ATOM 758 N N . GLN A 1 98 ? -0.208 -1.706 2.311 1.00 69.69 98 GLN A N 1
ATOM 759 C CA . GLN A 1 98 ? -1.337 -2.153 3.136 1.00 69.69 98 GLN A CA 1
ATOM 760 C C . GLN A 1 98 ? -1.284 -1.585 4.563 1.00 69.69 98 GLN A C 1
ATOM 762 O O . GLN A 1 98 ? -2.305 -1.135 5.080 1.00 69.69 98 GLN A O 1
ATOM 767 N N . LEU A 1 99 ? -0.099 -1.522 5.175 1.00 78.75 99 LEU A N 1
ATOM 768 C CA . LEU A 1 99 ? 0.095 -0.876 6.479 1.00 78.75 99 LEU A CA 1
ATOM 769 C C . LEU A 1 99 ? -0.081 0.646 6.401 1.00 78.75 99 LEU A C 1
ATOM 771 O O . LEU A 1 99 ? -0.661 1.247 7.302 1.00 78.75 99 LEU A O 1
ATOM 775 N N . TRP A 1 100 ? 0.355 1.267 5.306 1.00 73.31 100 TRP A N 1
ATOM 776 C CA . TRP A 1 100 ? 0.159 2.688 5.041 1.00 73.31 100 TRP A CA 1
ATOM 777 C C . TRP A 1 100 ? -1.314 3.031 4.804 1.00 73.31 100 TRP A C 1
ATOM 779 O O . TRP A 1 100 ? -1.789 4.030 5.329 1.00 73.31 100 TRP A O 1
ATOM 789 N N . LEU A 1 101 ? -2.066 2.195 4.080 1.00 73.62 101 LEU A N 1
ATOM 790 C CA . LEU A 1 101 ? -3.517 2.328 3.911 1.00 73.62 101 LEU A CA 1
ATOM 791 C C . LEU A 1 101 ? -4.252 2.225 5.253 1.00 73.62 101 LEU A C 1
ATOM 793 O O . LEU A 1 101 ? -5.192 2.983 5.494 1.00 73.62 101 LEU A O 1
ATOM 797 N N . LEU A 1 102 ? -3.798 1.340 6.143 1.00 75.56 102 LEU A N 1
ATOM 798 C CA . LEU A 1 102 ? -4.322 1.218 7.502 1.00 75.56 102 LEU A CA 1
ATOM 799 C C . LEU A 1 102 ? -3.999 2.466 8.343 1.00 75.56 102 LEU A C 1
ATOM 801 O O . LEU A 1 102 ? -4.892 3.046 8.955 1.00 75.56 102 LEU A O 1
ATOM 805 N N . TRP A 1 103 ? -2.757 2.954 8.287 1.00 69.56 103 TRP A N 1
ATOM 806 C CA . TRP A 1 103 ? -2.343 4.221 8.902 1.00 69.56 103 TRP A CA 1
ATOM 807 C C . TRP A 1 103 ? -3.089 5.438 8.334 1.00 69.56 103 TRP A C 1
ATOM 809 O O . TRP A 1 103 ? -3.387 6.374 9.071 1.00 69.56 103 TRP A O 1
ATOM 819 N N . ARG A 1 104 ? -3.433 5.438 7.040 1.00 69.44 104 ARG A N 1
ATOM 820 C CA . ARG A 1 104 ? -4.206 6.504 6.383 1.00 69.44 104 ARG A CA 1
ATOM 821 C C . ARG A 1 104 ? -5.653 6.534 6.867 1.00 69.44 104 ARG A C 1
ATOM 823 O O . ARG A 1 104 ? -6.197 7.619 7.033 1.00 69.44 104 ARG A O 1
ATOM 830 N N . ARG A 1 105 ? -6.258 5.374 7.139 1.00 66.44 105 ARG A N 1
ATOM 831 C CA . ARG A 1 105 ? -7.586 5.296 7.772 1.00 66.44 105 ARG A CA 1
ATOM 832 C C . ARG A 1 105 ? -7.563 5.836 9.200 1.00 66.44 105 ARG A C 1
ATOM 834 O O . ARG A 1 105 ? -8.441 6.609 9.550 1.00 66.44 105 ARG A O 1
ATOM 841 N N . ILE A 1 106 ? -6.522 5.524 9.974 1.00 68.88 106 ILE A N 1
ATOM 842 C CA . ILE A 1 106 ? -6.349 6.049 11.340 1.00 68.88 106 ILE A CA 1
ATOM 843 C C . ILE A 1 106 ? -6.120 7.569 11.325 1.00 68.88 106 ILE A C 1
ATOM 845 O O . ILE A 1 106 ? -6.722 8.291 12.112 1.00 68.88 106 ILE A O 1
ATOM 849 N N . ARG A 1 107 ? -5.300 8.079 10.397 1.00 61.53 107 ARG A N 1
ATOM 850 C CA . ARG A 1 107 ? -5.017 9.518 10.275 1.00 61.53 107 ARG A CA 1
ATOM 851 C C . ARG A 1 107 ? -6.217 10.321 9.769 1.00 61.53 107 ARG A C 1
ATOM 853 O O . ARG A 1 107 ? -6.458 11.409 10.274 1.00 61.53 107 ARG A O 1
ATOM 860 N N . ASN A 1 108 ? -6.986 9.786 8.821 1.00 55.31 108 ASN A N 1
ATOM 861 C CA . ASN A 1 108 ? -8.208 10.439 8.344 1.00 55.31 108 ASN A CA 1
ATOM 862 C C . ASN A 1 108 ? -9.357 10.344 9.364 1.00 55.31 108 ASN A C 1
ATOM 864 O O . ASN A 1 108 ? -10.196 11.234 9.397 1.00 55.31 108 ASN A O 1
ATOM 868 N N . ALA A 1 109 ? -9.364 9.332 10.237 1.00 54.91 109 ALA A N 1
ATOM 869 C CA . ALA A 1 109 ? -10.275 9.259 11.382 1.00 54.91 109 ALA A CA 1
ATOM 870 C C . ALA A 1 109 ? -9.888 10.207 12.541 1.00 54.91 109 ALA A C 1
ATOM 872 O O . ALA A 1 109 ? -10.666 10.365 13.476 1.00 54.91 109 ALA A O 1
ATOM 873 N N . GLY A 1 110 ? -8.704 10.833 12.492 1.00 48.72 110 GLY A N 1
ATOM 874 C CA . GLY A 1 110 ? -8.219 11.809 13.480 1.00 48.72 110 GLY A CA 1
ATOM 875 C C . GLY A 1 110 ? -8.065 13.237 12.945 1.00 48.72 110 GLY A C 1
ATOM 876 O O . GLY A 1 110 ? -7.493 14.079 13.628 1.00 48.72 110 GLY A O 1
ATOM 877 N N . GLY A 1 111 ? -8.533 13.516 11.725 1.00 44.91 111 GLY A N 1
ATOM 878 C CA . GLY A 1 111 ? -8.358 14.801 11.042 1.00 44.91 111 GLY A CA 1
ATOM 879 C C . GLY A 1 111 ? -9.645 15.283 10.386 1.00 44.91 111 GLY A C 1
ATOM 880 O O . GLY A 1 111 ? -9.671 15.508 9.180 1.00 44.91 111 GLY A O 1
ATOM 881 N N . GLY A 1 112 ? -10.719 15.398 11.166 1.00 40.75 112 GLY A N 1
ATOM 882 C CA . GLY A 1 112 ? -11.939 16.078 10.744 1.00 40.75 112 GLY A CA 1
ATOM 883 C C . GLY A 1 112 ? -11.803 17.585 10.941 1.00 40.75 112 GLY A C 1
ATOM 884 O O . GLY A 1 112 ? -12.053 18.081 12.034 1.00 40.75 112 GLY A O 1
ATOM 885 N N . ALA A 1 113 ? -11.425 18.302 9.886 1.00 42.62 113 ALA A N 1
ATOM 886 C CA . ALA A 1 113 ? -11.707 19.726 9.750 1.00 42.62 113 ALA A CA 1
ATOM 887 C C . ALA A 1 113 ? -12.357 19.953 8.379 1.00 42.62 113 ALA A C 1
ATOM 889 O O . ALA A 1 113 ? -11.687 19.932 7.351 1.00 42.62 113 ALA A O 1
ATOM 890 N N . ASP A 1 114 ? -13.685 20.045 8.433 1.00 47.09 114 ASP A N 1
ATOM 891 C CA . ASP A 1 114 ? -14.580 20.882 7.632 1.00 47.09 114 ASP A CA 1
ATOM 892 C C . ASP A 1 114 ? -14.246 21.126 6.147 1.00 47.09 114 ASP A C 1
ATOM 894 O O . ASP A 1 114 ? -13.327 21.870 5.803 1.00 47.09 114 ASP A O 1
ATOM 898 N N . SER A 1 115 ? -15.061 20.557 5.251 1.00 39.91 115 SER A N 1
ATOM 899 C CA . SER A 1 115 ? -15.668 21.320 4.145 1.00 39.91 115 SER A CA 1
ATOM 900 C C . SER A 1 115 ? -16.691 20.479 3.368 1.00 39.91 115 SER A C 1
ATOM 902 O O . SER A 1 115 ? -16.347 19.574 2.612 1.00 39.91 115 SER A O 1
ATOM 904 N N . GLY A 1 116 ? -17.958 20.832 3.595 1.00 43.72 116 GLY A N 1
ATOM 905 C CA . GLY A 1 116 ?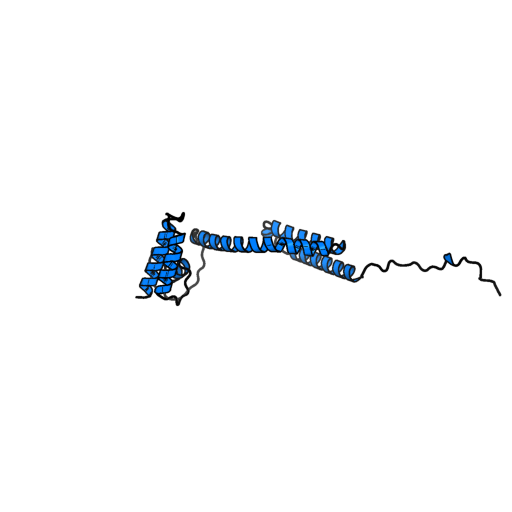 -19.120 20.767 2.703 1.00 43.72 116 GLY A CA 1
ATOM 906 C C . GLY A 1 116 ? -19.208 19.682 1.630 1.00 43.72 116 GLY A C 1
ATOM 907 O O . GLY A 1 116 ? -18.575 19.777 0.579 1.00 43.72 116 GLY A O 1
ATOM 908 N N . GLN A 1 117 ? -20.177 18.782 1.802 1.00 35.00 117 GLN A N 1
ATOM 909 C CA . GLN A 1 117 ? -21.022 18.382 0.681 1.00 35.00 117 GLN A CA 1
ATOM 910 C C . GLN A 1 117 ? -22.420 17.988 1.160 1.00 35.00 117 GLN A C 1
ATOM 912 O O . GLN A 1 117 ? -22.627 17.001 1.858 1.00 35.00 117 GLN A O 1
ATOM 917 N N . GLU A 1 118 ? -23.350 18.852 0.782 1.00 40.50 118 GLU A N 1
ATOM 918 C CA . GLU A 1 118 ? -24.793 18.761 0.906 1.00 40.50 118 GLU A CA 1
ATOM 919 C C . GLU A 1 118 ? -25.328 17.634 0.026 1.00 40.50 118 GLU A C 1
ATOM 921 O O . GLU A 1 118 ? -25.285 17.766 -1.192 1.00 40.50 118 GLU A O 1
ATOM 926 N N . TYR A 1 119 ? -25.828 16.551 0.628 1.00 35.41 119 TYR A N 1
ATOM 927 C CA . TYR A 1 119 ? -26.769 15.638 -0.022 1.00 35.41 119 TYR A CA 1
ATOM 928 C C . TYR A 1 119 ? -27.880 15.251 0.957 1.00 35.41 119 TYR A C 1
ATOM 930 O O . TYR A 1 119 ? -27.651 14.800 2.078 1.00 35.41 119 TYR A O 1
ATOM 938 N N . ASP A 1 120 ? -29.080 15.519 0.467 1.00 37.75 120 ASP A N 1
ATOM 939 C CA . ASP A 1 120 ? -30.406 15.421 1.047 1.00 37.75 120 ASP A CA 1
ATOM 940 C C . ASP A 1 120 ? -30.883 13.970 1.266 1.00 37.75 120 ASP A C 1
ATOM 942 O O . ASP A 1 120 ? -30.462 13.041 0.575 1.00 37.75 120 ASP A O 1
ATOM 946 N N . SER A 1 121 ? -31.873 13.852 2.156 1.00 40.19 121 SER A N 1
ATOM 947 C CA . SER A 1 121 ? -32.872 12.787 2.322 1.00 40.19 121 SER A CA 1
ATOM 948 C C . SER A 1 121 ? -32.539 11.517 3.134 1.00 40.19 121 SER A C 1
ATOM 950 O O . SER A 1 121 ? -31.802 10.631 2.715 1.00 40.19 121 SER A O 1
ATOM 952 N N . GLY A 1 122 ? -33.258 11.367 4.261 1.00 40.41 122 GLY A N 1
ATOM 953 C CA . GLY A 1 122 ? -33.821 10.069 4.659 1.00 40.41 122 GLY A CA 1
ATOM 954 C C . GLY A 1 122 ? -33.411 9.489 6.016 1.00 40.41 122 GLY A C 1
ATOM 955 O O . GLY A 1 122 ? -32.607 8.573 6.075 1.00 40.41 122 GLY A O 1
ATOM 956 N N . GLN A 1 123 ? -34.095 9.922 7.081 1.00 48.12 123 GLN A N 1
ATOM 957 C CA . GLN A 1 123 ? -34.431 9.111 8.264 1.00 48.12 123 GLN A CA 1
ATOM 958 C C . GLN A 1 123 ? -33.289 8.420 9.047 1.00 48.12 123 GLN A C 1
ATOM 960 O O . GLN A 1 123 ? -33.056 7.229 8.878 1.00 48.12 123 GLN A O 1
ATOM 965 N N . GLN A 1 124 ? -32.716 9.090 10.056 1.00 39.03 124 GLN A N 1
ATOM 966 C CA . GLN A 1 124 ? -32.234 8.423 11.280 1.00 39.03 124 GLN A CA 1
ATOM 967 C C . GLN A 1 124 ? -32.042 9.419 12.436 1.00 39.03 124 GLN A C 1
ATOM 969 O O . GLN A 1 124 ? -31.764 10.596 12.235 1.00 39.03 124 GLN A O 1
ATOM 974 N N . ALA A 1 125 ? -32.307 8.919 13.644 1.00 46.69 125 ALA A N 1
ATOM 975 C CA . ALA A 1 125 ? -32.404 9.602 14.935 1.00 46.69 125 ALA A CA 1
ATOM 976 C C . ALA A 1 125 ? -31.214 10.539 15.276 1.00 46.69 125 ALA A C 1
ATOM 978 O O . ALA A 1 125 ? -30.133 10.375 14.714 1.00 46.69 125 ALA A O 1
ATOM 979 N N . PRO A 1 126 ? -31.390 11.512 16.203 1.00 43.47 126 PRO A N 1
ATOM 980 C CA . PRO A 1 126 ? -30.391 12.544 16.502 1.00 43.47 126 PRO A CA 1
ATOM 981 C C . PRO A 1 126 ? -29.005 11.969 16.839 1.00 43.47 126 PRO A C 1
ATOM 983 O O . PRO A 1 126 ? -28.926 10.908 17.465 1.00 43.47 126 PRO A O 1
ATOM 986 N N . PRO A 1 127 ? -27.913 12.681 16.492 1.00 42.28 127 PRO A N 1
ATOM 987 C CA . PRO A 1 127 ? -26.556 12.248 16.791 1.00 42.28 127 PRO A CA 1
ATOM 988 C C . PRO A 1 127 ? -26.372 12.195 18.308 1.00 42.28 127 PRO A C 1
ATOM 990 O O . PRO A 1 127 ? -26.239 13.223 18.972 1.00 42.28 127 PRO A O 1
ATOM 993 N N 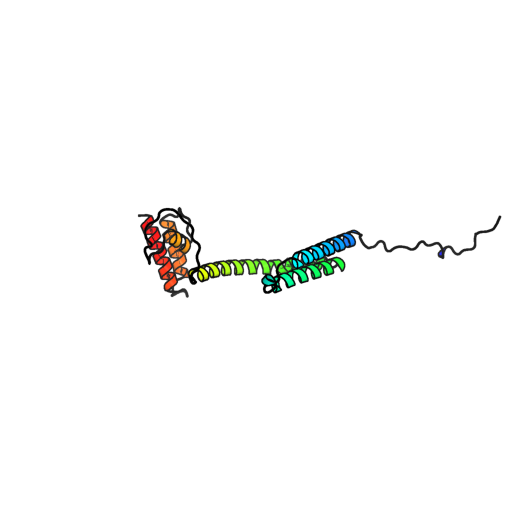. SER A 1 128 ? -26.366 10.990 18.877 1.00 42.44 128 SER A N 1
ATOM 994 C CA . SER A 1 128 ? -25.872 10.781 20.233 1.00 42.44 128 SER A CA 1
ATOM 995 C C . SER A 1 128 ? -24.364 10.997 20.217 1.00 42.44 128 SER A C 1
ATOM 997 O O . SER A 1 128 ? -23.581 10.084 19.957 1.00 42.44 128 SER A O 1
ATOM 999 N N . SER A 1 129 ? -23.969 12.239 20.459 1.00 49.28 129 SER A N 1
ATOM 1000 C CA . SER A 1 129 ? -22.611 12.664 20.749 1.00 49.28 129 SER A CA 1
ATOM 1001 C C . SER A 1 129 ? -22.023 11.793 21.866 1.00 49.28 129 SER A C 1
ATOM 1003 O O . SER A 1 129 ? -22.407 11.903 23.028 1.00 49.28 129 SER A O 1
ATOM 1005 N N . GLY A 1 130 ? -21.097 10.901 21.496 1.00 59.84 130 GLY A N 1
ATOM 1006 C CA . GLY A 1 130 ? -20.221 10.189 22.434 1.00 59.84 130 GLY A CA 1
ATOM 1007 C C . GLY A 1 130 ? -20.393 8.672 22.567 1.00 59.84 130 GLY A C 1
ATOM 1008 O O . GLY A 1 130 ? -19.789 8.112 23.474 1.00 59.84 130 GLY A O 1
ATOM 1009 N N . ARG A 1 131 ? -21.177 7.989 21.719 1.00 65.62 131 ARG A N 1
ATOM 1010 C CA . ARG A 1 131 ? -21.189 6.511 21.662 1.00 65.62 131 ARG A CA 1
ATOM 1011 C C . ARG A 1 131 ? -20.815 6.010 20.278 1.00 65.62 131 ARG A C 1
ATOM 1013 O O . ARG A 1 131 ? -21.385 6.470 19.293 1.00 65.62 131 ARG A O 1
ATOM 1020 N N . MET A 1 132 ? -19.890 5.058 20.226 1.00 77.00 132 MET A N 1
ATOM 1021 C CA . MET A 1 132 ? -19.525 4.336 19.012 1.00 77.00 132 MET A CA 1
ATOM 1022 C C . MET A 1 132 ? -20.758 3.707 18.345 1.00 77.00 132 MET A C 1
ATOM 1024 O O . MET A 1 132 ? -21.561 3.038 18.996 1.00 77.00 132 MET A O 1
ATOM 1028 N N . ASP A 1 133 ? -20.900 3.936 17.040 1.00 87.50 133 ASP A N 1
ATOM 1029 C CA . ASP A 1 133 ? -21.968 3.354 16.226 1.00 87.50 133 ASP A CA 1
ATOM 1030 C C . ASP A 1 133 ? -21.775 1.826 16.060 1.00 87.50 133 ASP A C 1
ATOM 1032 O O . ASP A 1 133 ? -20.626 1.373 16.008 1.00 87.50 133 ASP A O 1
ATOM 1036 N N . PRO A 1 134 ? -22.838 0.996 15.972 1.00 86.12 134 PRO A N 1
ATOM 1037 C CA . PRO A 1 134 ? -22.698 -0.450 15.792 1.00 86.12 134 PRO A CA 1
ATOM 1038 C C . PRO A 1 134 ? -21.910 -0.853 14.542 1.00 86.12 134 PRO A C 1
ATOM 1040 O O . PRO A 1 134 ? -21.200 -1.857 14.577 1.00 86.12 134 PRO A O 1
ATOM 1043 N N . GLU A 1 135 ? -21.985 -0.097 13.446 1.00 85.69 135 GLU A N 1
ATOM 1044 C CA . GLU A 1 135 ? -21.169 -0.360 12.256 1.00 85.69 135 GLU A CA 1
ATOM 1045 C C . GLU A 1 135 ? -19.694 -0.064 12.531 1.00 85.69 135 GLU A C 1
ATOM 1047 O O . GLU A 1 135 ? -18.831 -0.903 12.271 1.00 85.69 135 GLU A O 1
ATOM 1052 N N . GLN A 1 136 ? -19.403 1.063 13.185 1.00 84.25 136 GLN A N 1
ATOM 1053 C CA . GLN A 1 136 ? -18.040 1.399 13.609 1.00 84.25 136 GLN A CA 1
ATOM 1054 C C . GLN A 1 136 ? -17.473 0.368 14.593 1.00 84.25 136 GLN A C 1
ATOM 1056 O O . GLN A 1 136 ? -16.293 0.027 14.532 1.00 84.25 136 GLN A O 1
ATOM 1061 N N . ALA A 1 137 ? -18.304 -0.171 15.484 1.00 90.06 137 ALA A N 1
ATOM 1062 C CA . ALA A 1 137 ? -17.907 -1.215 16.418 1.00 90.06 137 ALA A CA 1
ATOM 1063 C C . ALA A 1 137 ? -17.542 -2.530 15.704 1.00 90.06 137 ALA A C 1
ATOM 1065 O O . ALA A 1 137 ? -16.566 -3.190 16.083 1.00 90.06 137 ALA A O 1
ATOM 1066 N N . ARG A 1 138 ? -18.274 -2.897 14.640 1.00 88.19 138 ARG A N 1
ATOM 1067 C CA . ARG A 1 138 ? -17.925 -4.035 13.768 1.00 88.19 138 ARG A CA 1
ATOM 1068 C C . ARG A 1 138 ? -16.599 -3.802 13.058 1.00 88.19 138 ARG A C 1
ATOM 1070 O O . ARG A 1 138 ? -15.773 -4.713 13.035 1.00 88.19 138 ARG A O 1
ATOM 1077 N N . ASP A 1 139 ? -16.362 -2.592 12.564 1.00 87.12 139 ASP A N 1
ATOM 1078 C CA . ASP A 1 139 ? -15.106 -2.223 11.905 1.00 87.12 139 ASP A CA 1
ATOM 1079 C C . ASP A 1 139 ? -13.909 -2.286 12.862 1.00 87.12 139 ASP A C 1
ATOM 1081 O O . ASP A 1 139 ? -12.861 -2.834 12.514 1.00 87.12 139 ASP A O 1
ATOM 1085 N N . VAL A 1 140 ? -14.063 -1.791 14.095 1.00 88.81 140 VAL A N 1
ATOM 1086 C CA . VAL A 1 140 ? -13.013 -1.837 15.129 1.00 88.81 140 VAL A CA 1
ATOM 1087 C C . VAL A 1 140 ? -12.639 -3.276 15.484 1.00 88.81 140 VAL A C 1
ATOM 1089 O O . VAL A 1 140 ? -11.456 -3.580 15.641 1.00 88.81 140 VAL A O 1
ATOM 1092 N N . LEU A 1 141 ? -13.621 -4.176 15.584 1.00 88.50 141 LEU A N 1
ATOM 1093 C CA . LEU A 1 141 ? -13.392 -5.599 15.858 1.00 88.50 141 LEU A CA 1
ATOM 1094 C C . LEU A 1 141 ? -13.108 -6.431 14.594 1.00 88.50 141 LEU A C 1
ATOM 1096 O O . LEU A 1 141 ? -12.751 -7.606 14.714 1.00 88.50 141 LEU A O 1
ATOM 1100 N N . ASN A 1 142 ? -13.204 -5.822 13.407 1.00 90.62 142 ASN A N 1
ATOM 1101 C CA . ASN A 1 142 ? -13.070 -6.445 12.091 1.00 90.62 142 ASN A CA 1
ATOM 1102 C C . ASN A 1 142 ? -13.976 -7.680 11.932 1.00 90.62 142 ASN A C 1
ATOM 1104 O O . ASN A 1 142 ? -13.510 -8.790 11.649 1.00 90.62 142 ASN A O 1
ATOM 1108 N N . LEU A 1 143 ? -15.272 -7.477 12.159 1.00 86.88 143 LEU A N 1
ATOM 1109 C CA . LEU A 1 143 ? -16.313 -8.499 12.100 1.00 86.88 143 LEU A CA 1
ATOM 1110 C C . LEU A 1 143 ? -17.325 -8.202 10.987 1.00 86.88 143 LEU A C 1
ATOM 1112 O O . LEU A 1 143 ? -17.616 -7.035 10.728 1.00 86.88 143 LEU A O 1
ATOM 1116 N N . PRO A 1 144 ? -17.887 -9.237 10.341 1.00 83.69 144 PRO A N 1
ATOM 1117 C CA . PRO A 1 144 ? -18.960 -9.054 9.374 1.00 83.69 144 PRO A CA 1
ATOM 1118 C C . PRO A 1 144 ? -20.297 -8.709 10.063 1.00 83.69 144 PRO A C 1
ATOM 1120 O O . PRO A 1 144 ? -20.445 -8.810 11.284 1.00 83.69 144 PRO A O 1
ATOM 1123 N N . VAL A 1 145 ? -21.281 -8.263 9.275 1.00 82.12 145 VAL A N 1
ATOM 1124 C CA . VAL A 1 145 ? -22.586 -7.777 9.771 1.00 82.12 145 VAL A CA 1
ATOM 1125 C C . VAL A 1 145 ? -23.389 -8.850 10.520 1.00 82.12 145 VAL A C 1
ATOM 1127 O O . VAL A 1 145 ? -24.135 -8.529 11.448 1.00 82.12 145 VAL A O 1
ATOM 1130 N N . ASP A 1 146 ? -23.192 -10.108 10.137 1.00 82.12 146 ASP A N 1
ATOM 1131 C CA . ASP A 1 146 ? -23.839 -11.326 10.624 1.00 82.12 146 ASP A CA 1
ATOM 1132 C C . ASP A 1 146 ? -23.093 -11.993 11.792 1.00 82.12 146 ASP A C 1
ATOM 1134 O O . ASP A 1 146 ? -23.491 -13.069 12.238 1.00 82.12 146 ASP A O 1
ATOM 1138 N N . ALA A 1 147 ? -22.036 -11.357 12.310 1.00 85.12 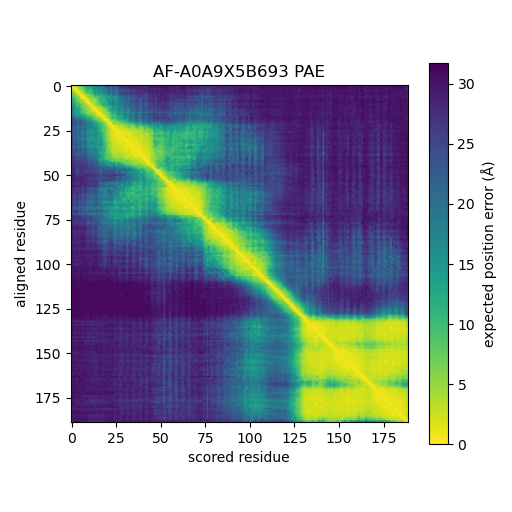147 ALA A N 1
ATOM 1139 C CA . ALA A 1 147 ? -21.210 -11.940 13.356 1.00 85.12 147 ALA A CA 1
ATOM 1140 C C . ALA A 1 147 ? -21.993 -12.227 14.645 1.00 85.12 147 ALA A C 1
ATOM 1142 O O . ALA A 1 147 ? -22.658 -11.358 15.219 1.00 85.12 147 ALA A O 1
ATOM 1143 N N . GLY A 1 148 ? -21.852 -13.457 15.136 1.00 86.56 148 GLY A N 1
ATOM 1144 C CA . GLY A 1 148 ? -22.515 -13.922 16.350 1.00 86.56 148 GLY A CA 1
ATOM 1145 C C . GLY A 1 148 ? -21.835 -13.448 17.639 1.00 86.56 148 GLY A C 1
ATOM 1146 O O . GLY A 1 148 ? -20.685 -13.001 17.658 1.00 86.56 148 GLY A O 1
ATOM 1147 N N . ARG A 1 149 ? -22.525 -13.629 18.773 1.00 91.56 149 ARG A N 1
ATOM 1148 C CA . ARG A 1 149 ? -22.014 -13.282 20.114 1.00 91.56 149 ARG A CA 1
ATOM 1149 C C . ARG A 1 149 ? -20.636 -13.887 20.408 1.00 91.56 149 ARG A C 1
ATOM 1151 O O . ARG A 1 149 ? -19.761 -13.198 20.934 1.00 91.56 149 ARG A O 1
ATOM 1158 N N . ASP A 1 150 ? -20.435 -15.161 20.080 1.00 90.19 150 ASP A N 1
ATOM 1159 C CA . ASP A 1 150 ? -19.167 -15.858 20.323 1.00 90.19 150 ASP A CA 1
ATOM 1160 C C . ASP A 1 150 ? -18.015 -15.303 19.475 1.00 90.19 150 ASP A C 1
ATOM 1162 O O . ASP A 1 150 ? -16.877 -15.206 19.944 1.00 90.19 150 ASP A O 1
ATOM 1166 N N . GLU A 1 151 ? -18.303 -14.875 18.246 1.00 89.44 151 GLU A N 1
ATOM 1167 C CA . GLU A 1 151 ? -17.314 -14.278 17.350 1.00 89.44 151 GLU A CA 1
ATOM 1168 C C . GLU A 1 151 ? -16.870 -12.904 17.849 1.00 89.44 151 GLU A C 1
ATOM 1170 O O . GLU A 1 151 ? -15.668 -12.626 17.869 1.00 89.44 151 GLU A O 1
ATOM 1175 N N . ILE A 1 152 ? -17.807 -12.100 18.363 1.00 91.69 152 ILE A N 1
ATOM 1176 C CA . ILE A 1 152 ? -17.526 -10.806 18.999 1.00 91.69 152 ILE A CA 1
ATOM 1177 C C . ILE A 1 152 ? -16.574 -10.972 20.183 1.00 91.69 152 ILE A C 1
ATOM 1179 O O . ILE A 1 152 ? -15.552 -10.288 20.268 1.00 91.69 152 ILE A O 1
ATOM 1183 N N . VAL A 1 153 ? -16.856 -11.919 21.081 1.00 92.81 153 VAL A N 1
ATOM 1184 C CA . VAL A 1 153 ? -16.011 -12.172 22.260 1.00 92.81 153 VAL A CA 1
ATOM 1185 C C . VAL A 1 153 ? -14.622 -12.669 21.851 1.00 92.81 153 VAL A C 1
ATOM 1187 O O . VAL A 1 153 ? -13.609 -12.246 22.416 1.00 92.81 153 VAL A O 1
ATOM 1190 N N . LYS A 1 154 ? -14.545 -13.542 20.843 1.00 92.56 154 LYS A N 1
ATOM 1191 C CA . LYS A 1 154 ? -13.279 -14.080 20.332 1.00 92.56 154 LYS A CA 1
ATOM 1192 C C . LYS A 1 154 ? -12.427 -13.002 19.661 1.00 92.56 154 LYS A C 1
ATOM 1194 O O . LYS A 1 154 ? -11.213 -12.975 19.881 1.00 92.56 154 LYS A O 1
ATOM 1199 N N . ALA A 1 155 ? -13.035 -12.132 18.856 1.00 89.00 155 ALA A N 1
ATOM 1200 C CA . ALA A 1 155 ? -12.360 -11.012 18.206 1.00 89.00 155 ALA A CA 1
ATOM 1201 C C . ALA A 1 155 ? -11.854 -9.996 19.236 1.00 89.00 155 ALA A C 1
ATOM 1203 O O . ALA A 1 155 ? -10.671 -9.655 19.216 1.00 89.00 155 ALA A O 1
ATOM 1204 N N . HIS A 1 156 ? -12.698 -9.624 20.205 1.00 93.56 156 HIS A N 1
ATOM 1205 C CA . HIS A 1 156 ? -12.329 -8.746 21.320 1.00 93.56 156 HIS A CA 1
ATOM 1206 C C . HIS A 1 156 ? -11.114 -9.276 22.085 1.00 93.56 156 HIS A C 1
ATOM 1208 O O . HIS A 1 156 ? -10.117 -8.570 22.212 1.00 93.56 156 HIS A O 1
ATOM 1214 N N . ARG A 1 157 ? -11.132 -10.550 22.502 1.00 92.62 157 ARG A N 1
ATOM 1215 C CA . ARG A 1 157 ? -10.015 -11.167 23.238 1.00 92.62 157 ARG A CA 1
ATOM 1216 C C . ARG A 1 157 ? -8.706 -11.156 22.443 1.00 92.62 157 ARG A C 1
ATOM 1218 O O . ARG A 1 157 ? -7.640 -10.939 23.010 1.00 92.62 157 ARG A O 1
ATOM 1225 N N . ARG A 1 158 ? -8.766 -11.407 21.134 1.00 90.50 158 ARG A N 1
ATOM 1226 C CA . ARG A 1 158 ? -7.581 -11.385 20.259 1.00 90.50 158 ARG A CA 1
ATOM 1227 C C . ARG A 1 158 ? -7.030 -9.977 20.075 1.00 90.50 158 ARG A C 1
ATOM 1229 O O . ARG A 1 158 ? -5.818 -9.822 19.947 1.00 90.50 158 ARG A O 1
ATOM 1236 N N . LEU A 1 159 ? -7.908 -8.981 20.004 1.00 89.50 159 LEU A N 1
ATOM 1237 C CA . LEU A 1 159 ? -7.516 -7.602 19.765 1.00 89.50 159 LEU A CA 1
ATOM 1238 C C . LEU A 1 159 ? -6.989 -6.951 21.044 1.00 89.50 159 LEU A C 1
ATOM 1240 O O . LEU A 1 159 ? -5.920 -6.352 21.000 1.00 89.50 159 LEU A O 1
ATOM 1244 N N . ILE A 1 160 ? -7.643 -7.169 22.191 1.00 89.62 160 ILE A N 1
ATOM 1245 C CA . ILE A 1 160 ? -7.202 -6.627 23.483 1.00 89.62 160 ILE A CA 1
ATOM 1246 C C . ILE A 1 160 ? -5.807 -7.134 23.861 1.00 89.62 160 ILE A C 1
ATOM 1248 O O . ILE A 1 160 ? -4.974 -6.340 24.267 1.00 89.62 160 ILE A O 1
ATOM 1252 N N . GLN A 1 161 ? -5.487 -8.409 23.602 1.00 88.94 161 GLN A N 1
ATOM 1253 C CA . GLN A 1 161 ? -4.139 -8.958 23.820 1.00 88.94 161 GLN A CA 1
ATOM 1254 C C . GLN A 1 161 ? -3.046 -8.226 23.028 1.00 88.94 161 GLN A C 1
ATOM 1256 O O . GLN A 1 161 ? -1.889 -8.244 23.430 1.00 88.94 161 GLN A O 1
ATOM 1261 N N . LYS A 1 162 ? -3.398 -7.599 21.901 1.00 86.62 162 LYS A N 1
ATOM 1262 C CA . LYS A 1 162 ? -2.459 -6.855 21.055 1.00 86.62 162 LYS A CA 1
ATOM 1263 C C . LYS A 1 162 ? -2.391 -5.371 21.400 1.00 86.62 162 LYS A C 1
ATOM 1265 O O . LYS A 1 162 ? -1.354 -4.766 21.165 1.00 86.62 162 LYS A O 1
ATOM 1270 N N . VAL A 1 163 ? -3.486 -4.784 21.888 1.00 88.69 163 VAL A N 1
ATOM 1271 C CA . VAL A 1 163 ? -3.576 -3.337 22.164 1.00 88.69 163 VAL A CA 1
ATOM 1272 C C . VAL A 1 163 ? -3.457 -2.985 23.647 1.00 88.69 163 VAL A C 1
ATOM 1274 O O . VAL A 1 163 ? -3.465 -1.805 23.976 1.00 88.69 163 VAL A O 1
ATOM 1277 N N . HIS A 1 164 ? -3.345 -3.971 24.540 1.00 83.88 164 HIS A N 1
ATOM 1278 C CA . HIS A 1 164 ? -3.203 -3.718 25.971 1.00 83.88 164 HIS A CA 1
ATOM 1279 C C . HIS A 1 164 ? -1.909 -2.934 26.272 1.00 83.88 164 HIS A C 1
ATOM 1281 O O . HIS A 1 164 ? -0.861 -3.270 25.703 1.00 83.88 164 HIS A O 1
ATOM 1287 N N . PRO A 1 165 ? -1.942 -1.933 27.174 1.00 82.88 165 PRO A N 1
ATOM 1288 C CA . PRO A 1 165 ? -0.758 -1.154 27.549 1.00 82.88 165 PRO A CA 1
ATOM 1289 C C . PRO A 1 165 ? 0.404 -2.029 28.045 1.00 82.88 165 PRO A C 1
ATOM 1291 O O . PRO A 1 165 ? 1.550 -1.798 27.664 1.00 82.88 165 PRO A O 1
ATOM 1294 N N . ASP A 1 166 ? 0.113 -3.114 28.767 1.00 85.88 166 ASP A N 1
ATOM 1295 C CA . ASP A 1 166 ? 1.123 -4.065 29.272 1.00 85.88 166 ASP A CA 1
ATOM 1296 C C . ASP A 1 166 ? 1.913 -4.800 28.171 1.00 85.88 166 ASP A C 1
ATOM 1298 O O . ASP A 1 166 ? 2.942 -5.419 28.441 1.00 85.88 166 ASP A O 1
ATOM 1302 N N . HIS A 1 167 ? 1.443 -4.756 26.923 1.00 79.50 167 HIS A N 1
ATOM 1303 C CA . HIS A 1 167 ? 2.099 -5.374 25.769 1.00 79.50 167 HIS A CA 1
ATOM 1304 C C . HIS A 1 167 ? 2.561 -4.343 24.726 1.00 79.50 167 HIS A C 1
ATOM 1306 O O . HIS A 1 167 ? 2.858 -4.706 23.588 1.00 79.50 167 HIS A O 1
ATOM 1312 N N . GLY A 1 168 ? 2.654 -3.065 25.112 1.00 72.44 168 GLY A N 1
ATOM 1313 C CA . GLY A 1 168 ? 3.106 -1.973 24.244 1.00 72.44 168 GLY A CA 1
ATOM 1314 C C . GLY A 1 168 ? 2.000 -1.326 23.405 1.00 72.44 168 GLY A C 1
ATOM 1315 O O . GLY A 1 168 ? 2.304 -0.616 22.446 1.00 72.44 168 GLY A O 1
ATOM 1316 N N . GLY A 1 169 ? 0.729 -1.575 23.731 1.00 79.88 169 GLY A N 1
ATOM 1317 C CA . GLY A 1 169 ? -0.407 -0.849 23.164 1.00 79.88 169 GLY A CA 1
ATOM 1318 C C . GLY A 1 169 ? -0.714 0.461 23.902 1.00 79.88 169 GLY A C 1
ATOM 1319 O O . GLY A 1 169 ? 0.053 0.892 24.761 1.00 79.88 169 GLY A O 1
ATOM 1320 N N . SER A 1 170 ? -1.832 1.112 23.565 1.00 84.50 170 SER A N 1
ATOM 1321 C CA . SER A 1 170 ? -2.272 2.348 24.228 1.00 84.50 170 SER A CA 1
ATOM 1322 C C . SER A 1 170 ? -3.608 2.165 24.942 1.00 84.50 170 SER A C 1
ATOM 1324 O O . SER A 1 170 ? -4.495 1.455 24.462 1.00 84.50 170 SER A O 1
ATOM 1326 N N . ASP A 1 171 ? -3.753 2.845 26.080 1.00 86.56 171 ASP A N 1
ATOM 1327 C CA . ASP A 1 171 ? -4.970 2.821 26.900 1.00 86.56 171 ASP A CA 1
ATOM 1328 C C . ASP A 1 171 ? -6.205 3.269 26.099 1.00 86.56 171 ASP A C 1
ATOM 1330 O O . ASP A 1 171 ? -7.241 2.607 26.105 1.00 86.56 171 ASP A O 1
ATOM 1334 N N . GLU A 1 172 ? -6.048 4.309 25.272 1.00 86.31 172 GLU A N 1
ATOM 1335 C CA . GLU A 1 172 ? -7.107 4.804 24.385 1.00 86.31 172 GLU A CA 1
ATOM 1336 C C . GLU A 1 172 ? -7.581 3.753 23.366 1.00 86.31 172 GLU A C 1
ATOM 1338 O O . GLU A 1 172 ? -8.777 3.643 23.082 1.00 86.31 172 GLU A O 1
ATOM 1343 N N . LEU A 1 173 ? -6.662 2.954 22.808 1.00 86.25 173 LEU A N 1
ATOM 1344 C CA . LEU A 1 173 ? -7.017 1.891 21.864 1.00 86.25 173 LEU A CA 1
ATOM 1345 C C . LEU A 1 173 ? -7.716 0.735 22.577 1.00 86.25 173 LEU A C 1
ATOM 1347 O O . LEU A 1 173 ? -8.685 0.189 22.049 1.00 86.25 173 LEU A O 1
ATOM 1351 N N . ALA A 1 174 ? -7.262 0.377 23.778 1.00 87.75 174 ALA A N 1
ATOM 1352 C CA . ALA A 1 174 ? -7.914 -0.634 24.599 1.00 87.75 174 ALA A CA 1
ATOM 1353 C C . ALA A 1 174 ? -9.345 -0.214 24.976 1.00 87.75 174 ALA A C 1
ATOM 1355 O O . ALA A 1 174 ? -10.277 -1.009 24.826 1.00 87.75 174 ALA A O 1
ATOM 1356 N N . ALA A 1 175 ? -9.539 1.048 25.372 1.00 88.31 175 ALA A N 1
ATOM 1357 C CA . ALA A 1 175 ? -10.850 1.620 25.664 1.00 88.31 175 ALA A CA 1
ATOM 1358 C C . ALA A 1 175 ? -11.785 1.547 24.448 1.00 88.31 175 ALA A C 1
ATOM 1360 O O . ALA A 1 175 ? -12.905 1.048 24.561 1.00 88.31 175 ALA A O 1
ATOM 1361 N N . ARG A 1 176 ? -11.295 1.927 23.261 1.00 87.56 176 ARG A N 1
ATOM 1362 C CA . ARG A 1 176 ? -12.063 1.864 22.007 1.00 87.56 176 ARG A CA 1
ATOM 1363 C C . ARG A 1 176 ? -12.498 0.439 21.641 1.00 87.56 176 ARG A C 1
ATOM 1365 O O . ARG A 1 176 ? -13.603 0.226 21.150 1.00 87.56 176 ARG A O 1
ATOM 1372 N N . VAL A 1 177 ? -11.648 -0.555 21.895 1.00 92.00 177 VAL A N 1
ATOM 1373 C CA . VAL A 1 177 ? -11.958 -1.976 21.654 1.00 92.00 177 VAL A CA 1
ATOM 1374 C C . VAL A 1 177 ? -12.995 -2.513 22.648 1.00 92.00 177 VAL A C 1
ATOM 1376 O O . VAL A 1 177 ? -13.838 -3.334 22.277 1.00 92.00 177 VAL A O 1
ATOM 1379 N N . ASN A 1 178 ? -12.959 -2.053 23.900 1.00 92.50 178 ASN A N 1
ATOM 1380 C CA . ASN A 1 178 ? -13.963 -2.401 24.905 1.00 92.50 178 ASN A CA 1
ATOM 1381 C C . ASN A 1 178 ? -15.328 -1.789 24.570 1.00 92.50 178 ASN A C 1
ATOM 1383 O O . ASN A 1 178 ? -16.326 -2.509 24.593 1.00 92.50 178 ASN A O 1
ATOM 1387 N N . GLU A 1 179 ? -15.356 -0.515 24.171 1.00 92.25 179 GLU A N 1
ATOM 1388 C CA . GLU A 1 179 ? -16.573 0.174 23.732 1.00 92.25 179 GLU A CA 1
ATOM 1389 C C . GLU A 1 179 ? -17.235 -0.557 22.553 1.00 92.25 179 GLU A C 1
ATOM 1391 O O . GLU A 1 179 ? -18.429 -0.856 22.596 1.00 92.25 179 GLU A O 1
ATOM 1396 N N . ALA A 1 180 ? -16.449 -0.955 21.546 1.00 92.31 180 ALA A N 1
ATOM 1397 C CA . ALA A 1 180 ? -16.947 -1.710 20.399 1.00 92.31 180 ALA A CA 1
ATOM 1398 C C . ALA A 1 180 ? -17.654 -3.014 20.814 1.00 92.31 180 ALA A C 1
ATOM 1400 O O . ALA A 1 180 ? -18.753 -3.319 20.350 1.00 92.31 180 ALA A O 1
ATOM 1401 N N . LYS A 1 181 ? -17.061 -3.784 21.735 1.00 93.12 181 LYS A N 1
ATOM 1402 C CA . LYS A 1 181 ? -17.683 -5.014 22.252 1.00 93.12 181 LYS A CA 1
ATOM 1403 C C . LYS A 1 181 ? -19.020 -4.718 22.932 1.00 93.12 181 LYS A C 1
ATOM 1405 O O . LYS A 1 181 ? -19.978 -5.460 22.721 1.00 93.12 181 LYS A O 1
ATOM 1410 N N . GLU A 1 1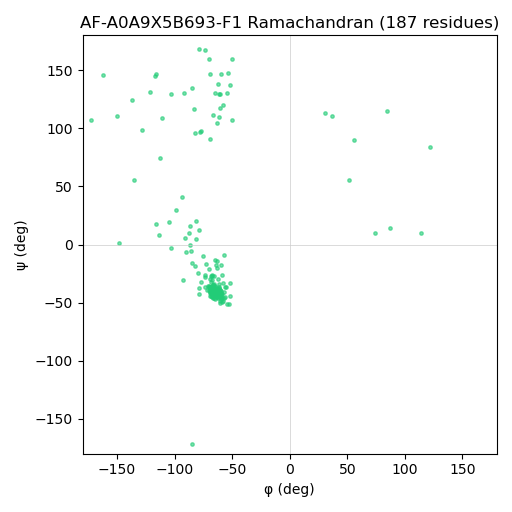82 ? -19.080 -3.691 23.774 1.00 92.12 182 GLU A N 1
ATOM 1411 C CA . GLU A 1 182 ? -20.296 -3.345 24.515 1.00 92.12 182 GLU A CA 1
ATOM 1412 C C . GLU A 1 182 ? -21.443 -2.956 23.584 1.00 92.12 182 GLU A C 1
ATOM 1414 O O . GLU A 1 182 ? -22.566 -3.430 23.771 1.00 92.12 182 GLU A O 1
ATOM 1419 N N . VAL A 1 183 ? -21.154 -2.164 22.549 1.00 91.94 183 VAL A N 1
ATOM 1420 C CA . VAL A 1 183 ? -22.139 -1.758 21.540 1.00 91.94 183 VAL A CA 1
ATOM 1421 C C . VAL A 1 183 ? -22.701 -2.977 20.810 1.00 91.94 183 VAL A C 1
ATOM 1423 O O . VAL A 1 183 ? -23.918 -3.153 20.782 1.00 91.94 183 VAL A O 1
ATOM 1426 N N . LEU A 1 184 ? -21.847 -3.871 20.299 1.00 90.12 184 LEU A N 1
ATOM 1427 C CA . LEU A 1 184 ? -22.319 -5.046 19.553 1.00 90.12 184 LEU A CA 1
ATOM 1428 C C . LEU A 1 184 ? -23.099 -6.031 20.424 1.00 90.12 184 LEU A C 1
ATOM 1430 O O . LEU A 1 184 ? -24.106 -6.584 19.987 1.00 90.12 184 LEU A O 1
ATOM 1434 N N . LEU A 1 185 ? -22.674 -6.237 21.673 1.00 90.12 185 LEU A N 1
ATOM 1435 C CA . LEU A 1 185 ? -23.411 -7.093 22.603 1.00 90.12 185 LEU A CA 1
ATOM 1436 C C . LEU A 1 185 ? -24.761 -6.492 22.997 1.00 90.12 185 LEU A C 1
ATOM 1438 O O . LEU A 1 185 ? -25.696 -7.245 23.259 1.00 90.12 185 LEU A O 1
ATOM 1442 N N . LYS A 1 186 ? -24.875 -5.161 23.031 1.00 89.50 186 LYS A N 1
ATOM 1443 C CA . LYS A 1 186 ? -26.146 -4.475 23.268 1.00 89.50 186 LYS A CA 1
ATOM 1444 C C . LYS A 1 186 ? -27.095 -4.613 22.079 1.00 89.50 186 LYS A C 1
ATOM 1446 O O . LYS A 1 186 ? -28.288 -4.757 22.303 1.00 89.50 186 LYS A O 1
ATOM 1451 N N . THR A 1 187 ? -26.584 -4.594 20.849 1.00 85.12 187 THR A N 1
ATOM 1452 C CA . THR A 1 187 ? -27.393 -4.801 19.635 1.00 85.12 187 THR A CA 1
ATOM 1453 C C . THR A 1 187 ? -27.915 -6.237 19.509 1.00 85.12 187 THR A C 1
ATOM 1455 O O . THR A 1 187 ? -28.961 -6.446 18.909 1.00 85.12 187 THR A O 1
ATOM 1458 N N . LEU A 1 188 ? -27.212 -7.223 20.078 1.00 81.44 188 LEU A N 1
ATOM 1459 C CA . LEU A 1 188 ? -27.607 -8.641 20.064 1.00 81.44 188 LEU A CA 1
ATOM 1460 C C . LEU A 1 188 ? -28.557 -9.055 21.204 1.00 81.44 188 LEU A C 1
ATOM 1462 O O . LEU A 1 188 ? -28.885 -10.239 21.307 1.00 81.44 188 LEU A O 1
ATOM 1466 N N . ARG A 1 189 ? -28.928 -8.127 22.092 1.00 64.25 189 ARG A N 1
ATOM 1467 C CA . ARG A 1 189 ? -29.797 -8.381 23.247 1.00 64.25 189 ARG A CA 1
ATOM 1468 C C . ARG A 1 189 ? -31.254 -8.105 22.913 1.00 64.25 189 ARG A C 1
ATOM 1470 O O . ARG A 1 189 ? -32.087 -8.906 23.385 1.00 64.25 189 ARG A O 1
#

Secondary structure (DSSP, 8-state):
------S-TTTTPPP-----S-HHHHHHHHHHHHHHHHHHHHHTTS-TTTGGGTHHHHHHHHHHHHHHHHHHTT-HHHHHHHHHHHHHHHHHHHHHHHHHHHHHHHHHTT------------------TTS--HHHHHHHHT--TT--HHHHHHHHHHHHHHH-GGGT--HHHHHHHHHHHHHHHHHT-

InterPro domains:
  IPR001623 DnaJ domain [PF00226] (139-185)
  IPR001623 DnaJ domain [PS50076] (136-189)
  IPR001623 DnaJ domain [SM00271] (135-189)
  IPR001623 DnaJ domain [cd06257] (139-184)
  IPR036869 Chaperone J-domain superfamily [G3DSA:1.10.287.110] (126-188)
  IPR036869 Chaperone J-domain superfamily [SSF46565] (131-186)

Organism: NCBI:txid86177

Nearest PDB structures (foldseek):
  8j9i-assembly1_E6  TM=9.610E-01  e=1.449E-01  Euglena gracilis

Solvent-accessible surface area (backbone atoms only — not comparable to full-atom values): 11643 Å² total; per-residue (Å²): 140,80,88,86,82,81,74,68,79,79,76,76,63,76,87,81,71,84,83,83,63,70,66,64,57,58,53,52,45,52,52,49,52,52,50,52,50,49,54,52,56,55,54,73,70,54,64,75,83,61,53,81,68,34,66,63,56,52,48,52,51,52,49,51,52,50,52,50,52,37,54,69,71,70,45,57,66,58,54,56,52,52,53,59,65,42,48,66,52,52,58,52,47,50,55,52,47,53,52,48,53,53,51,47,52,54,49,57,74,72,58,88,75,87,82,87,83,94,79,84,87,83,90,79,79,82,85,66,87,88,61,80,48,59,68,57,20,28,59,76,54,69,48,64,96,83,62,48,76,68,54,52,54,53,37,43,56,62,47,42,69,59,26,31,51,95,66,78,30,43,65,69,56,34,51,53,51,51,52,21,51,53,40,49,55,58,74,76,106

pLDDT: mean 70.61, std 14.87, range [35.0, 93.56]

Mean predicted aligned error: 20.88 Å